Protein AF-A0A921HYJ0-F1 (afdb_monomer_lite)

Radius of gyration: 23.5 Å; chains: 1; bounding box: 92×53×62 Å

Sequence (366 aa):
MEDRTVCEAAKERRCLCASSKDLVRREDLTGQAEQAFPNLMPLMNIAFVPGKCLEYIRGMKKGPKKDIAFAEYHYFSGHPREAAQETEMYLTCGDPELRLSACLIYAYSNLSVGQIQRARYGLEEIKDTLKADTERTPHARSIEGFISAAAAVLLHLPLPEELPDTREFMPLLPAGLRAFALYVQAHYLYLQKKYEHSIGIIEAALTMGGEQYPIPAIYLHLAAVMDHMSLKQPDKAEEHLLAAWELARPDDLIEGFGEHHGLLGGMLEAVVKQRWPEDFKRIIAITYGFSSGWRKIHNPETGHDVADNLTTTEFATAMLAARGWTNPEIGEHMNISVNTVKHHISQAMKKLHIESRKDLKKYMLK

Foldseek 3Di:
DDDDDDDDPDPDDDDDDDDPVVVVPPPPPPDPPPQLLCQAQPQLQDFDDFLCSVVVLVPDDDDLSSLLSVLSLCQLLLNLVSNLVSLVVLCPDPDLRSNLSSLLSNLQSCLLVVVLVSNVSSLVSLVVQLPPDDPDDLSSLLSSLLSQLQSQLLLVHDRDPSRDDCVSRLVSHRLSSNLQSLLSVLSNCVLVVVLVVSLVSLVVSVVVPNVSRLVSLLSSLQSNLLSCVLVVNLVSSLVSNVSSCVSCVSSSSQLSCLSCLLSSLLNCLQPVCVPPVPNSVSSQSSNLSSVNSSCVPNCVRPVAAADNPARSVLSSLLSSLLSVDDLVRSCVRSVHDSVVSVVSPVVSCVSVVHDDSNCSVRRHRD

pLDDT: mean 88.83, std 18.72, range [28.12, 98.94]

Structure (mmCIF, N/CA/C/O backbone):
data_AF-A0A921HYJ0-F1
#
_entry.id   AF-A0A921HYJ0-F1
#
loop_
_atom_site.group_PDB
_atom_site.id
_atom_site.type_symbol
_atom_site.label_atom_id
_atom_site.label_alt_id
_atom_site.label_comp_id
_atom_site.label_asym_id
_atom_site.label_entity_id
_atom_site.label_seq_id
_atom_site.pdbx_PDB_ins_code
_atom_site.Cartn_x
_atom_site.Cartn_y
_atom_site.Cartn_z
_atom_site.occupancy
_atom_site.B_iso_or_equiv
_atom_site.auth_seq_id
_atom_site.auth_comp_id
_atom_site.auth_asym_id
_atom_site.auth_atom_id
_atom_site.pdbx_PDB_model_num
ATOM 1 N N . MET A 1 1 ? -68.683 -25.393 -21.548 1.00 36.59 1 MET A N 1
ATOM 2 C CA . MET A 1 1 ? -68.113 -26.596 -22.182 1.00 36.59 1 MET A CA 1
ATOM 3 C C . MET A 1 1 ? -66.629 -26.326 -22.339 1.00 36.59 1 MET A C 1
ATOM 5 O O . MET A 1 1 ? -66.247 -25.648 -23.278 1.00 36.59 1 MET A O 1
ATOM 9 N N . GLU A 1 2 ? -65.876 -26.438 -21.243 1.00 33.19 2 GLU A N 1
ATOM 10 C CA . GLU A 1 2 ? -65.184 -27.683 -20.825 1.00 33.19 2 GLU A CA 1
ATOM 11 C C . GLU A 1 2 ? -64.101 -28.030 -21.855 1.00 33.19 2 GLU A C 1
ATOM 13 O O . GLU A 1 2 ? -64.415 -28.409 -22.975 1.00 33.19 2 GLU A O 1
ATOM 18 N N . ASP A 1 3 ? -62.857 -27.602 -21.643 1.00 34.59 3 ASP A N 1
ATOM 19 C CA . ASP A 1 3 ? -61.842 -28.179 -20.740 1.00 34.59 3 ASP A CA 1
ATOM 20 C C . ASP A 1 3 ? -61.305 -29.527 -21.247 1.00 34.59 3 ASP A C 1
ATOM 22 O O . ASP A 1 3 ? -62.056 -30.497 -21.349 1.00 34.59 3 ASP A O 1
ATOM 26 N N . ARG A 1 4 ? -59.999 -29.555 -21.564 1.00 34.25 4 ARG A N 1
ATOM 27 C CA . ARG A 1 4 ? -59.074 -30.671 -21.297 1.00 34.25 4 ARG A CA 1
ATOM 28 C C . ARG A 1 4 ? -57.623 -30.335 -21.698 1.00 34.25 4 ARG A C 1
ATOM 30 O O . ARG A 1 4 ? -57.258 -30.403 -22.865 1.00 34.25 4 ARG A O 1
ATOM 37 N N . THR A 1 5 ? -56.834 -30.007 -20.665 1.00 35.78 5 THR A N 1
ATOM 38 C CA . THR A 1 5 ? -55.560 -30.677 -20.285 1.00 35.78 5 THR A CA 1
ATOM 39 C C . THR A 1 5 ? -54.376 -30.524 -21.262 1.00 35.78 5 THR A C 1
ATOM 41 O O . THR A 1 5 ? -54.364 -31.072 -22.353 1.00 35.78 5 THR A O 1
ATOM 44 N N . VAL A 1 6 ? -53.360 -29.707 -20.956 1.00 34.06 6 VAL A N 1
ATOM 45 C CA . VAL A 1 6 ? -52.190 -30.058 -20.114 1.00 34.06 6 VAL A CA 1
ATOM 46 C C . VAL A 1 6 ? -51.545 -31.388 -20.528 1.00 34.06 6 VAL A C 1
ATOM 48 O O . VAL A 1 6 ? -51.914 -32.423 -19.995 1.00 34.06 6 VAL A O 1
ATOM 51 N N . CYS A 1 7 ? -50.553 -31.347 -21.423 1.00 28.12 7 CYS A N 1
ATOM 52 C CA . CYS A 1 7 ? -49.319 -32.144 -21.330 1.00 28.12 7 CYS A CA 1
ATOM 53 C C . CYS A 1 7 ? -48.373 -31.776 -22.484 1.00 28.12 7 CYS A C 1
ATOM 55 O O . CYS A 1 7 ? -48.677 -32.087 -23.625 1.00 28.12 7 CYS A O 1
ATOM 57 N N . GLU A 1 8 ? -47.271 -31.083 -22.186 1.00 28.88 8 GLU A N 1
ATOM 58 C CA . GLU A 1 8 ? -45.906 -31.345 -22.695 1.00 28.88 8 GLU A CA 1
ATOM 59 C C . GLU A 1 8 ? -45.021 -30.115 -22.470 1.00 28.88 8 GLU A C 1
ATOM 61 O O . GLU A 1 8 ? -44.704 -29.310 -23.346 1.00 28.88 8 GLU A O 1
ATOM 66 N N . ALA A 1 9 ? -44.605 -29.988 -21.213 1.00 31.86 9 ALA A N 1
ATOM 67 C CA . ALA A 1 9 ? -43.382 -29.309 -20.850 1.00 31.86 9 ALA A CA 1
ATOM 68 C C . ALA A 1 9 ? -42.191 -30.125 -21.378 1.00 31.86 9 ALA A C 1
ATOM 70 O O . ALA A 1 9 ? -41.826 -31.116 -20.761 1.00 31.86 9 ALA A O 1
ATOM 71 N N . ALA A 1 10 ? -41.606 -29.722 -22.508 1.00 31.58 10 ALA A N 1
ATOM 72 C CA . ALA A 1 10 ? -40.238 -30.070 -22.918 1.00 31.58 10 ALA A CA 1
ATOM 73 C C . ALA A 1 10 ? -39.868 -29.336 -24.221 1.00 31.58 10 ALA A C 1
ATOM 75 O O . ALA A 1 10 ? -39.805 -29.924 -25.296 1.00 31.58 10 ALA A O 1
ATOM 76 N N . LYS A 1 11 ? -39.598 -28.028 -24.147 1.00 33.12 11 LYS A N 1
ATOM 77 C CA . LYS A 1 11 ? -38.747 -27.362 -25.148 1.00 33.12 11 LYS A CA 1
ATOM 78 C C . LYS A 1 11 ? -37.436 -26.970 -24.479 1.00 33.12 11 LYS A C 1
ATOM 80 O O . LYS A 1 11 ? -37.262 -25.868 -23.967 1.00 33.12 11 LYS A O 1
ATOM 85 N N . GLU A 1 12 ? -36.566 -27.976 -24.437 1.00 29.81 12 GLU A N 1
ATOM 86 C CA . GLU A 1 12 ? -35.117 -27.937 -24.224 1.00 29.81 12 GLU A CA 1
ATOM 87 C C . GLU A 1 12 ? -34.518 -26.632 -24.783 1.00 29.81 12 GLU A C 1
ATOM 89 O O . GLU A 1 12 ? -34.625 -26.333 -25.969 1.00 29.81 12 GLU A O 1
ATOM 94 N N . ARG A 1 13 ? -33.981 -25.736 -23.947 1.00 35.03 13 ARG A N 1
ATOM 95 C CA . ARG A 1 13 ? -32.558 -25.703 -23.556 1.00 35.03 13 ARG A CA 1
ATOM 96 C C . ARG A 1 13 ? -31.643 -26.477 -24.515 1.00 35.03 13 ARG A C 1
ATOM 98 O O . ARG A 1 13 ? -31.262 -27.606 -24.239 1.00 35.03 13 ARG A O 1
ATOM 105 N N . ARG A 1 14 ? -31.204 -25.815 -25.587 1.00 28.64 14 ARG A N 1
ATOM 106 C CA . ARG A 1 14 ? -29.937 -26.130 -26.264 1.00 28.64 14 ARG A CA 1
ATOM 107 C C . ARG A 1 14 ? -29.010 -24.920 -26.220 1.00 28.64 14 ARG A C 1
ATOM 109 O O . ARG A 1 14 ? -28.891 -24.153 -27.164 1.00 28.64 14 ARG A O 1
ATOM 116 N N . CYS A 1 15 ? -28.362 -24.777 -25.070 1.00 28.86 15 CYS A N 1
ATOM 117 C CA . CYS A 1 15 ? -26.932 -24.507 -25.055 1.00 28.86 15 CYS A CA 1
ATOM 118 C C . CYS A 1 15 ? -26.251 -25.811 -25.502 1.00 28.86 15 CYS A C 1
ATOM 120 O O . CYS A 1 15 ? -26.742 -26.873 -25.121 1.00 28.86 15 CYS A O 1
ATOM 122 N N . LEU A 1 16 ? -25.197 -25.746 -26.319 1.00 30.58 16 LEU A N 1
ATOM 123 C CA . LEU A 1 16 ? -23.949 -26.496 -26.125 1.00 30.58 16 LEU A CA 1
ATOM 124 C C . LEU A 1 16 ? -23.012 -26.334 -27.334 1.00 30.58 16 LEU A C 1
ATOM 126 O O . LEU A 1 16 ? -23.342 -26.680 -28.466 1.00 30.58 16 LEU A O 1
ATOM 130 N N . CYS A 1 17 ? -21.804 -25.890 -26.986 1.00 29.67 17 CYS A N 1
ATOM 131 C CA . CYS A 1 17 ? -20.519 -26.341 -27.514 1.00 29.67 17 CYS A CA 1
ATOM 132 C C . CYS A 1 17 ? -20.141 -25.956 -28.947 1.00 29.67 17 CYS A C 1
ATOM 134 O O . CYS A 1 17 ? -20.223 -26.755 -29.877 1.00 29.67 17 CYS A O 1
ATOM 136 N N . ALA A 1 18 ? -19.502 -24.787 -29.063 1.00 32.75 18 ALA A N 1
ATOM 137 C CA . ALA A 1 18 ? -18.341 -24.684 -29.939 1.00 32.75 18 ALA A CA 1
ATOM 138 C C . ALA A 1 18 ? -17.296 -25.730 -29.498 1.00 32.75 18 ALA A C 1
ATOM 140 O O . ALA A 1 18 ? -16.961 -25.850 -28.318 1.00 32.75 18 ALA A O 1
ATOM 141 N N . SER A 1 19 ? -16.856 -26.536 -30.458 1.00 32.50 19 SER A N 1
ATOM 142 C CA . SER A 1 19 ? -15.906 -27.634 -30.302 1.00 32.50 19 SER A CA 1
ATOM 143 C C . SER A 1 19 ? -14.584 -27.163 -29.688 1.00 32.50 19 SER A C 1
ATOM 145 O O . SER A 1 19 ? -13.958 -26.215 -30.160 1.00 32.50 19 SER A O 1
ATOM 147 N N . SER A 1 20 ? -14.107 -27.907 -28.688 1.00 38.47 20 SER A N 1
ATOM 148 C CA . SER A 1 20 ? -12.847 -27.698 -27.956 1.00 38.47 20 SER A CA 1
ATOM 149 C C . SER A 1 20 ? -11.569 -27.806 -28.815 1.00 38.47 20 SER A C 1
ATOM 151 O O . SER A 1 20 ? -10.467 -27.765 -28.277 1.00 38.47 20 SER A O 1
ATOM 153 N N . LYS A 1 21 ? -11.696 -27.962 -30.140 1.00 33.34 21 LYS A N 1
ATOM 154 C CA . LYS A 1 21 ? -10.580 -27.982 -31.101 1.00 33.34 21 LYS A CA 1
ATOM 155 C C . LYS A 1 21 ? -10.358 -26.644 -31.818 1.00 33.34 21 LYS A C 1
ATOM 157 O O . LYS A 1 21 ? -9.263 -26.432 -32.327 1.00 33.34 21 LYS A O 1
ATOM 162 N N . ASP A 1 22 ? -11.329 -25.729 -31.785 1.00 29.97 22 ASP A N 1
ATOM 163 C CA . ASP A 1 22 ? -11.224 -24.407 -32.429 1.00 29.97 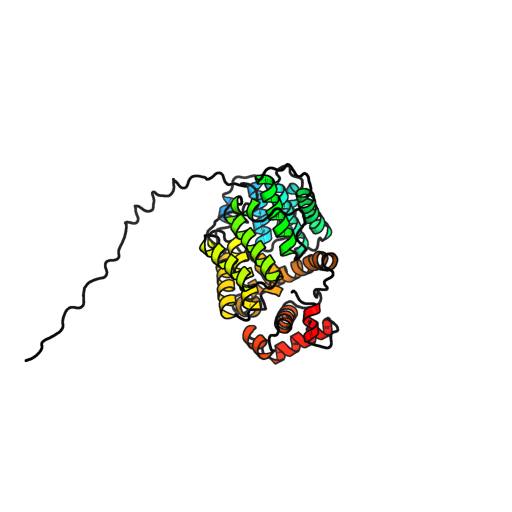22 ASP A CA 1
ATOM 164 C C . ASP A 1 22 ? -10.733 -23.298 -31.477 1.00 29.97 22 ASP A C 1
ATOM 166 O O . ASP A 1 22 ? -10.466 -22.176 -31.904 1.00 29.97 22 ASP A O 1
ATOM 170 N N . LEU A 1 23 ? -10.541 -23.617 -30.190 1.00 33.97 23 LEU A N 1
ATOM 171 C CA . LEU A 1 23 ? -9.934 -22.726 -29.191 1.00 33.97 23 LEU A CA 1
ATOM 172 C C . LEU A 1 23 ? -8.395 -22.785 -29.151 1.00 33.97 23 LEU A C 1
ATOM 174 O O . LEU A 1 23 ? -7.781 -21.925 -28.536 1.00 33.97 23 LEU A O 1
ATOM 178 N N . VAL A 1 24 ? -7.762 -23.739 -29.845 1.00 34.28 24 VAL A N 1
ATOM 179 C CA . VAL A 1 24 ? -6.293 -23.950 -29.826 1.00 34.28 24 VAL A CA 1
ATOM 180 C C . VAL A 1 24 ? -5.585 -23.261 -31.015 1.00 34.28 24 VAL A C 1
ATOM 182 O O . VAL A 1 24 ? -4.398 -23.441 -31.251 1.00 34.28 24 VAL A O 1
ATOM 185 N N . ARG A 1 25 ? -6.294 -22.439 -31.803 1.00 29.53 25 ARG A N 1
ATOM 186 C CA . ARG A 1 25 ? -5.727 -21.702 -32.958 1.00 29.53 25 ARG A CA 1
ATOM 187 C C . ARG A 1 25 ? -6.026 -20.201 -32.933 1.00 29.53 25 ARG A C 1
ATOM 189 O O . ARG A 1 25 ? -6.266 -19.585 -33.968 1.00 29.53 25 ARG A O 1
ATOM 196 N N . ARG A 1 26 ? -6.008 -19.605 -31.741 1.00 31.20 26 ARG A N 1
ATOM 197 C CA . ARG A 1 26 ? -6.062 -18.144 -31.543 1.00 31.20 26 ARG A CA 1
ATOM 198 C C . ARG A 1 26 ? -4.946 -17.616 -30.636 1.00 31.20 26 ARG A C 1
ATOM 200 O O . ARG A 1 26 ? -5.075 -16.529 -30.094 1.00 31.20 26 ARG A O 1
ATOM 207 N N . GLU A 1 27 ? -3.846 -18.352 -30.507 1.00 36.81 27 GLU A N 1
ATOM 208 C CA . GLU A 1 27 ? -2.699 -17.945 -29.679 1.00 36.81 27 GLU A CA 1
ATOM 209 C C . GLU A 1 27 ? -1.599 -17.180 -30.434 1.00 36.81 27 GLU A C 1
ATOM 211 O O . GLU A 1 27 ? -0.562 -16.913 -29.848 1.00 36.81 27 GLU A O 1
ATOM 216 N N . ASP A 1 28 ? -1.804 -16.763 -31.691 1.00 36.56 28 ASP A N 1
ATOM 217 C CA . ASP A 1 28 ? -0.685 -16.229 -32.496 1.00 36.56 28 ASP A CA 1
ATOM 218 C C . ASP A 1 28 ? -0.910 -14.862 -33.168 1.00 36.56 28 ASP A C 1
ATOM 220 O O . ASP A 1 28 ? -0.174 -14.492 -34.076 1.00 36.56 28 ASP A O 1
ATOM 224 N N . LEU A 1 29 ? -1.911 -14.072 -32.751 1.00 35.72 29 LEU A N 1
ATOM 225 C CA . LEU A 1 29 ? -2.179 -12.751 -33.358 1.00 35.72 29 LEU A CA 1
ATOM 226 C C . LEU A 1 29 ? -2.677 -11.673 -32.375 1.00 35.72 29 LEU A C 1
ATOM 228 O O . LEU A 1 29 ? -3.437 -10.785 -32.757 1.00 35.72 29 LEU A O 1
ATOM 232 N N . THR A 1 30 ? -2.226 -11.679 -31.120 1.00 35.62 30 THR A N 1
ATOM 233 C CA . THR A 1 30 ? -2.140 -10.420 -30.360 1.00 35.62 30 THR A CA 1
ATOM 234 C C . THR A 1 30 ? -0.753 -9.864 -30.598 1.00 35.62 30 THR A C 1
ATOM 236 O O . THR A 1 30 ? 0.210 -10.261 -29.943 1.00 35.62 30 THR A O 1
ATOM 239 N N . GLY A 1 31 ? -0.652 -9.005 -31.613 1.00 32.53 31 GLY A N 1
ATOM 240 C CA . GLY A 1 31 ? 0.566 -8.281 -31.922 1.00 32.53 31 GLY A CA 1
ATOM 241 C C . GLY A 1 31 ? 1.188 -7.731 -30.646 1.00 32.53 31 GLY A C 1
ATOM 242 O O . GLY A 1 31 ? 0.502 -7.145 -29.808 1.00 32.53 31 GLY A O 1
ATOM 243 N N . GLN A 1 32 ? 2.492 -7.952 -30.517 1.00 35.75 32 GLN A N 1
ATOM 244 C CA . GLN A 1 32 ? 3.361 -7.156 -29.673 1.00 35.75 32 GLN A CA 1
ATOM 245 C C . GLN A 1 32 ? 3.148 -5.693 -30.078 1.00 35.75 32 GLN A C 1
ATOM 247 O O . GLN A 1 32 ? 3.809 -5.186 -30.979 1.00 35.75 32 GLN A O 1
ATOM 252 N N . ALA A 1 33 ? 2.184 -5.017 -29.453 1.00 36.62 33 ALA A N 1
ATOM 253 C CA . ALA A 1 33 ? 2.318 -3.592 -29.252 1.00 36.62 33 ALA A CA 1
ATOM 254 C C . ALA A 1 33 ? 3.669 -3.458 -28.553 1.00 36.62 33 ALA A C 1
ATOM 256 O O . ALA A 1 33 ? 3.850 -4.066 -27.493 1.00 36.62 33 ALA A O 1
ATOM 257 N N . GLU A 1 34 ? 4.639 -2.805 -29.200 1.00 44.03 34 GLU A N 1
ATOM 258 C CA . GLU A 1 34 ? 5.899 -2.429 -28.562 1.00 44.03 34 GLU A CA 1
ATOM 259 C C . GLU A 1 34 ? 5.559 -1.979 -27.147 1.00 44.03 34 GLU A C 1
ATOM 261 O O . GLU A 1 34 ? 4.762 -1.057 -26.963 1.00 44.03 34 GLU A O 1
ATOM 266 N N . GLN A 1 35 ? 6.032 -2.738 -26.157 1.00 56.88 35 GLN A N 1
ATOM 267 C CA . GLN A 1 35 ? 5.685 -2.506 -24.767 1.00 56.88 35 GLN A CA 1
ATOM 268 C C . GLN A 1 35 ? 6.279 -1.143 -24.432 1.00 56.88 35 GLN A C 1
ATOM 270 O O . GLN A 1 35 ? 7.481 -1.047 -24.202 1.00 56.88 35 GLN A O 1
ATOM 275 N N . ALA A 1 36 ? 5.461 -0.089 -24.502 1.00 69.25 36 ALA A N 1
ATOM 276 C CA . ALA A 1 36 ? 5.851 1.226 -24.035 1.00 69.25 36 ALA A CA 1
ATOM 277 C C . ALA A 1 36 ? 6.366 1.008 -22.610 1.00 69.25 36 ALA A C 1
ATOM 279 O O . ALA A 1 36 ? 5.658 0.404 -21.797 1.00 69.25 36 ALA A O 1
ATOM 280 N N . PHE A 1 37 ? 7.596 1.441 -22.340 1.00 81.81 37 PHE A N 1
ATOM 281 C CA . PHE A 1 37 ? 8.287 1.226 -21.070 1.00 81.81 37 PHE A CA 1
ATOM 282 C C . PHE A 1 37 ? 8.603 -0.261 -20.773 1.00 81.81 37 PHE A C 1
ATOM 284 O O . PHE A 1 37 ? 8.036 -0.857 -19.849 1.00 81.81 37 PHE A O 1
ATOM 291 N N . PRO A 1 38 ? 9.471 -0.921 -21.568 1.00 85.19 38 PRO A N 1
ATOM 292 C CA . PRO A 1 38 ? 9.737 -2.351 -21.431 1.00 85.19 38 PRO A CA 1
ATOM 293 C C . PRO A 1 38 ? 10.494 -2.715 -20.147 1.00 85.19 38 PRO A C 1
ATOM 295 O O . PRO A 1 38 ? 10.491 -3.891 -19.784 1.00 85.19 38 PRO A O 1
ATOM 298 N N . ASN A 1 39 ? 11.145 -1.765 -19.482 1.00 93.69 39 ASN A N 1
ATOM 299 C CA . ASN A 1 39 ? 12.003 -1.969 -18.318 1.00 93.69 39 ASN A CA 1
ATOM 300 C C . ASN A 1 39 ? 11.437 -1.346 -17.030 1.00 93.69 39 ASN A C 1
ATOM 302 O O . ASN A 1 39 ? 11.962 -1.632 -15.956 1.00 93.69 39 ASN A O 1
ATOM 306 N N . LEU A 1 40 ? 10.396 -0.514 -17.122 1.00 95.94 40 LEU A N 1
ATOM 307 C CA . LEU A 1 40 ? 9.793 0.171 -15.980 1.00 95.94 40 LEU A CA 1
ATOM 308 C C . LEU A 1 40 ? 8.860 -0.763 -15.212 1.00 95.94 40 LEU A C 1
ATOM 310 O O . LEU A 1 40 ? 7.868 -1.228 -15.775 1.00 95.94 40 LEU A O 1
ATOM 314 N N . MET A 1 41 ? 9.162 -0.989 -13.930 1.00 97.56 41 MET A N 1
ATOM 315 C CA . MET A 1 41 ? 8.366 -1.800 -12.997 1.00 97.56 41 MET A CA 1
ATOM 316 C C . MET A 1 41 ? 7.813 -3.079 -13.673 1.00 97.56 41 MET A C 1
ATOM 318 O O . MET A 1 41 ? 6.595 -3.260 -13.806 1.00 97.56 41 MET A O 1
ATOM 322 N N . PRO A 1 42 ? 8.704 -3.916 -14.244 1.00 97.19 42 PRO A N 1
ATOM 323 C CA . PRO A 1 42 ? 8.350 -5.003 -15.144 1.00 97.19 42 PRO A CA 1
ATOM 324 C C . PRO A 1 42 ? 7.401 -6.042 -14.546 1.00 97.19 42 PRO A C 1
ATOM 326 O O . PRO A 1 42 ? 6.632 -6.631 -15.309 1.00 97.19 42 PRO A O 1
ATOM 329 N N . LEU A 1 43 ? 7.441 -6.284 -13.234 1.00 98.00 43 LEU A N 1
ATOM 330 C CA . LEU A 1 43 ? 6.504 -7.189 -12.575 1.00 98.00 43 LEU A CA 1
ATOM 331 C C . LEU A 1 43 ? 5.151 -6.516 -12.324 1.00 98.00 43 LEU A C 1
ATOM 333 O O . LEU A 1 43 ? 4.115 -7.104 -12.618 1.00 98.00 43 LEU A O 1
ATOM 337 N N . MET A 1 44 ? 5.130 -5.272 -11.844 1.00 97.56 44 MET A N 1
ATOM 338 C CA . MET A 1 44 ? 3.887 -4.504 -11.698 1.00 97.56 44 MET A CA 1
ATOM 339 C C . MET A 1 44 ? 3.140 -4.352 -13.034 1.00 97.56 44 MET A C 1
ATOM 341 O O . MET A 1 44 ? 1.910 -4.295 -13.065 1.00 97.56 44 MET A O 1
ATOM 345 N N . ASN A 1 45 ? 3.878 -4.301 -14.145 1.00 96.25 45 ASN A N 1
ATOM 346 C CA . ASN A 1 45 ? 3.333 -4.128 -15.488 1.00 96.25 45 ASN A CA 1
ATOM 347 C C . ASN A 1 45 ? 2.988 -5.437 -16.222 1.00 96.25 45 ASN A C 1
ATOM 349 O O . ASN A 1 45 ? 2.656 -5.395 -17.411 1.00 96.25 45 ASN A O 1
ATOM 353 N N . ILE A 1 46 ? 3.091 -6.604 -15.578 1.00 94.75 46 ILE A N 1
ATOM 354 C CA . ILE A 1 46 ? 2.776 -7.882 -16.225 1.00 94.75 46 ILE A CA 1
ATOM 355 C C . ILE A 1 46 ? 1.440 -8.437 -15.740 1.00 94.75 46 ILE A C 1
ATOM 357 O O . ILE A 1 46 ? 1.134 -8.449 -14.550 1.00 94.75 46 ILE A O 1
ATOM 361 N N . ALA A 1 47 ? 0.635 -8.899 -16.693 1.00 96.12 47 ALA A N 1
ATOM 362 C CA . ALA A 1 47 ? -0.539 -9.698 -16.398 1.00 96.12 47 ALA A CA 1
ATOM 363 C C . ALA A 1 47 ? -0.097 -11.141 -16.142 1.00 96.12 47 ALA A C 1
ATOM 365 O O . ALA A 1 47 ? 0.662 -11.710 -16.930 1.00 96.12 47 ALA A O 1
ATOM 366 N N . PHE A 1 48 ? -0.563 -11.736 -15.049 1.00 95.88 48 PHE A N 1
ATOM 367 C CA . PHE A 1 48 ? -0.281 -13.128 -14.724 1.00 95.88 48 PHE A CA 1
ATOM 368 C C . PHE A 1 48 ? -1.443 -13.768 -13.975 1.00 95.88 48 PHE A C 1
ATOM 370 O O . PHE A 1 48 ? -2.252 -13.100 -13.338 1.00 95.88 48 PHE A O 1
ATOM 377 N N . VAL A 1 49 ? -1.519 -15.093 -14.063 1.00 97.38 49 VAL A N 1
ATOM 378 C CA . VAL A 1 49 ? -2.482 -15.885 -13.296 1.00 97.38 49 VAL A CA 1
ATOM 379 C C . VAL A 1 49 ? -1.991 -15.971 -11.845 1.00 97.38 49 VAL A C 1
ATOM 381 O O . VAL A 1 49 ? -0.831 -16.344 -11.654 1.00 97.38 49 VAL A O 1
ATOM 384 N N . PRO A 1 50 ? -2.825 -15.680 -10.829 1.00 97.88 50 PRO A N 1
ATOM 385 C CA . PRO A 1 50 ? -2.446 -15.873 -9.431 1.00 97.88 50 PRO A CA 1
ATOM 386 C C . PRO A 1 50 ? -1.913 -17.290 -9.158 1.00 97.88 50 PRO A C 1
ATOM 388 O O . PRO A 1 50 ? -2.465 -18.289 -9.624 1.00 97.88 50 PRO A O 1
ATOM 391 N N . GLY A 1 51 ? -0.814 -17.372 -8.415 1.00 98.06 51 GLY A N 1
ATOM 392 C CA . GLY A 1 51 ? -0.051 -18.587 -8.114 1.00 98.06 51 GLY A CA 1
ATOM 393 C C . GLY A 1 51 ? 1.041 -18.906 -9.141 1.00 98.06 51 GLY A C 1
ATOM 394 O O . GLY A 1 51 ? 1.661 -19.972 -9.070 1.00 98.06 51 GLY A O 1
ATOM 395 N N . LYS A 1 52 ? 1.253 -18.031 -10.133 1.00 98.06 52 LYS A N 1
ATOM 396 C CA . LYS A 1 52 ? 2.237 -18.203 -11.216 1.00 98.06 52 LYS A CA 1
ATOM 397 C C . LYS A 1 52 ? 3.291 -17.102 -11.274 1.00 98.06 52 LYS A C 1
ATOM 399 O O . LYS A 1 52 ? 4.138 -17.154 -12.164 1.00 98.06 52 LYS A O 1
ATOM 404 N N . CYS A 1 53 ? 3.305 -16.147 -10.347 1.00 98.12 53 CYS A N 1
ATOM 405 C CA . CYS A 1 53 ? 4.189 -14.978 -10.389 1.00 98.12 53 CYS A CA 1
ATOM 406 C C . CYS A 1 53 ? 5.670 -15.361 -10.583 1.00 98.12 53 CYS A C 1
ATOM 408 O O . CYS A 1 53 ? 6.311 -14.965 -11.560 1.00 98.12 53 CYS A O 1
ATOM 410 N N . LEU A 1 54 ? 6.201 -16.243 -9.729 1.00 97.81 54 LEU A N 1
ATOM 411 C CA . LEU A 1 54 ? 7.588 -16.711 -9.843 1.00 97.81 54 LEU A CA 1
ATOM 412 C C . LEU A 1 54 ? 7.862 -17.511 -11.123 1.00 97.81 54 LEU A C 1
ATOM 414 O O . LEU A 1 54 ? 8.988 -17.493 -11.620 1.00 97.81 54 LEU A O 1
ATOM 418 N N . GLU A 1 55 ? 6.872 -18.232 -11.656 1.00 97.38 55 GLU A N 1
ATOM 419 C CA . GLU A 1 55 ? 7.002 -18.940 -12.936 1.00 97.38 55 GLU A CA 1
ATOM 420 C C . GLU A 1 55 ? 7.223 -17.935 -14.075 1.00 97.38 55 GLU A C 1
ATOM 422 O O . GLU A 1 55 ? 8.175 -18.087 -14.845 1.00 97.38 55 GLU A O 1
ATOM 427 N N . TYR A 1 56 ? 6.431 -16.857 -14.108 1.00 95.69 56 TYR A N 1
ATOM 428 C CA . TYR A 1 56 ? 6.588 -15.767 -15.072 1.00 95.69 56 TYR A CA 1
ATOM 429 C C . TYR A 1 56 ? 7.961 -15.099 -14.970 1.00 95.69 56 TYR A C 1
ATOM 431 O O . TYR A 1 56 ? 8.663 -15.003 -15.980 1.00 95.69 56 TYR A O 1
ATOM 439 N N . ILE A 1 57 ? 8.395 -14.711 -13.764 1.00 97.75 57 ILE A N 1
ATOM 440 C CA . ILE A 1 57 ? 9.708 -14.072 -13.565 1.00 97.75 57 ILE A CA 1
ATOM 441 C C . ILE A 1 57 ? 10.832 -15.016 -14.013 1.00 97.75 57 ILE A C 1
ATOM 443 O O . ILE A 1 57 ? 11.748 -14.626 -14.744 1.00 97.75 57 ILE A O 1
ATOM 447 N N . ARG A 1 58 ? 10.760 -16.302 -13.645 1.00 97.50 58 ARG A N 1
ATOM 448 C CA . ARG A 1 58 ? 11.754 -17.309 -14.053 1.00 97.50 58 ARG A CA 1
ATOM 449 C C . ARG A 1 58 ? 11.791 -17.511 -15.568 1.00 97.50 58 ARG A C 1
ATOM 451 O O . ARG A 1 58 ? 12.888 -17.738 -16.082 1.00 97.50 58 ARG A O 1
ATOM 458 N N . GLY A 1 59 ? 10.664 -17.363 -16.262 1.00 96.94 59 GLY A N 1
ATOM 459 C CA . GLY A 1 59 ? 10.566 -17.411 -17.723 1.00 96.94 59 GLY A CA 1
ATOM 460 C C . GLY A 1 59 ? 11.182 -16.210 -18.454 1.00 96.94 59 GLY A C 1
ATOM 461 O O . GLY A 1 59 ? 11.498 -16.317 -19.639 1.00 96.94 59 GLY A O 1
ATOM 462 N N . MET A 1 60 ? 11.420 -15.081 -17.776 1.00 96.62 60 MET A N 1
ATOM 463 C CA . MET A 1 60 ? 12.035 -13.901 -18.396 1.00 96.62 60 MET A CA 1
ATOM 464 C C . MET A 1 60 ? 13.477 -14.176 -18.848 1.00 96.62 60 MET A C 1
ATOM 466 O O . MET A 1 60 ? 14.231 -14.917 -18.197 1.00 96.62 60 MET A O 1
ATOM 470 N N . LYS A 1 61 ? 13.893 -13.518 -19.940 1.00 96.94 61 LYS A N 1
ATOM 471 C CA . LYS A 1 61 ? 15.294 -13.509 -20.393 1.00 96.94 61 LYS A CA 1
ATOM 472 C C . LYS A 1 61 ? 16.195 -12.977 -19.275 1.00 96.94 61 LYS A C 1
ATOM 474 O O . LYS A 1 61 ? 15.830 -12.030 -18.587 1.00 96.94 61 LYS A O 1
ATOM 479 N N . LYS A 1 62 ? 17.372 -13.586 -19.096 1.00 96.94 62 LYS A N 1
ATOM 480 C CA . LYS A 1 62 ? 18.369 -13.105 -18.126 1.00 96.94 62 LYS A CA 1
ATOM 481 C C . LYS A 1 62 ? 18.803 -11.681 -18.483 1.00 96.94 62 LYS A C 1
ATOM 483 O O . LYS A 1 62 ? 19.077 -11.415 -19.652 1.00 96.94 62 LYS A O 1
ATOM 488 N N . GLY A 1 63 ? 18.894 -10.815 -17.480 1.00 96.12 63 GLY A N 1
ATOM 489 C CA . GLY A 1 63 ? 19.327 -9.429 -17.626 1.00 96.12 63 GLY A CA 1
ATOM 490 C C . GLY A 1 63 ? 18.571 -8.484 -16.687 1.00 96.12 63 GLY A C 1
ATOM 491 O O . GLY A 1 63 ? 17.687 -8.935 -15.958 1.00 96.12 63 GLY A O 1
ATOM 492 N N . PRO A 1 64 ? 18.854 -7.173 -16.763 1.00 97.31 64 PRO A N 1
ATOM 493 C CA . PRO A 1 64 ? 18.383 -6.190 -15.787 1.00 97.31 64 PRO A CA 1
ATOM 494 C C . PRO A 1 64 ? 16.873 -6.166 -15.543 1.00 97.31 64 PRO A C 1
ATOM 496 O O . PRO A 1 64 ? 16.432 -6.094 -14.403 1.00 97.31 64 PRO A O 1
ATOM 499 N N . LYS A 1 65 ? 16.062 -6.316 -16.599 1.00 97.19 65 LYS A N 1
ATOM 500 C CA . LYS A 1 65 ? 14.596 -6.393 -16.480 1.00 97.19 65 LYS A CA 1
ATOM 501 C C . LYS A 1 65 ? 14.144 -7.524 -15.545 1.00 97.19 65 LYS A C 1
ATOM 503 O O . LYS A 1 65 ? 13.196 -7.355 -14.788 1.00 97.19 65 LYS A O 1
ATOM 508 N N . LYS A 1 66 ? 14.803 -8.685 -15.608 1.00 97.88 66 LYS A N 1
ATOM 509 C CA . LYS A 1 66 ? 14.490 -9.834 -14.748 1.00 97.88 66 LYS A CA 1
ATOM 510 C C . LYS A 1 66 ? 14.928 -9.590 -13.307 1.00 97.88 66 LYS A C 1
ATOM 512 O O . LYS A 1 66 ? 14.225 -10.007 -12.396 1.00 97.88 66 LYS A O 1
ATOM 517 N N . ASP A 1 67 ? 16.058 -8.919 -13.120 1.00 98.31 67 ASP A N 1
ATOM 518 C CA . ASP A 1 67 ? 16.586 -8.614 -11.791 1.00 98.31 67 ASP A CA 1
ATOM 519 C C . ASP A 1 67 ? 15.670 -7.619 -11.062 1.00 98.31 67 ASP A C 1
ATOM 521 O O . ASP A 1 67 ? 15.295 -7.862 -9.919 1.00 98.31 67 ASP A O 1
ATOM 525 N N . ILE A 1 68 ? 15.199 -6.572 -11.753 1.00 98.50 68 ILE A N 1
ATOM 526 C CA . ILE A 1 68 ? 14.187 -5.654 -11.206 1.00 98.50 68 ILE A CA 1
ATOM 527 C C . ILE A 1 68 ? 12.867 -6.383 -10.919 1.00 98.50 68 ILE A C 1
ATOM 529 O O . ILE A 1 68 ? 12.281 -6.162 -9.865 1.00 98.50 68 ILE A O 1
ATOM 533 N N . ALA A 1 69 ? 12.421 -7.297 -11.789 1.00 98.56 69 ALA A N 1
ATOM 534 C CA . ALA A 1 69 ? 11.205 -8.073 -11.533 1.00 98.56 69 ALA A CA 1
ATOM 535 C C . ALA A 1 69 ? 11.319 -8.965 -10.277 1.00 98.56 69 ALA A C 1
ATOM 537 O O . ALA A 1 69 ? 10.342 -9.114 -9.545 1.00 98.56 69 ALA A O 1
ATOM 538 N N . PHE A 1 70 ? 12.495 -9.544 -9.997 1.00 98.69 70 PHE A N 1
ATOM 539 C CA . PHE A 1 70 ? 12.735 -10.246 -8.730 1.00 98.69 70 PHE A CA 1
ATOM 540 C C . PHE A 1 70 ? 12.715 -9.294 -7.534 1.00 98.69 70 PHE A C 1
ATOM 542 O O . PHE A 1 70 ? 12.078 -9.620 -6.534 1.00 98.69 70 PHE A O 1
ATOM 549 N N . ALA A 1 71 ? 13.312 -8.108 -7.657 1.00 98.75 71 ALA A N 1
ATOM 550 C CA . ALA A 1 71 ? 13.283 -7.119 -6.585 1.00 98.75 71 ALA A CA 1
ATOM 551 C C . ALA A 1 71 ? 11.862 -6.628 -6.277 1.00 98.75 71 ALA A C 1
ATOM 553 O O . ALA A 1 71 ? 11.493 -6.509 -5.110 1.00 98.75 71 ALA A O 1
ATOM 554 N N . GLU A 1 72 ? 11.042 -6.395 -7.305 1.00 98.81 72 GLU A N 1
ATOM 555 C CA . GLU A 1 72 ? 9.616 -6.108 -7.139 1.00 98.81 72 GLU A CA 1
ATOM 556 C C . GLU A 1 72 ? 8.903 -7.257 -6.422 1.00 98.81 72 GLU A C 1
ATOM 558 O O . GLU A 1 72 ? 8.175 -7.012 -5.466 1.00 98.81 72 GLU A O 1
ATOM 563 N N . TYR A 1 73 ? 9.131 -8.510 -6.832 1.00 98.81 73 TYR A N 1
ATOM 564 C CA . TYR A 1 73 ? 8.528 -9.665 -6.165 1.00 98.81 73 TYR A CA 1
ATOM 565 C C . TYR A 1 73 ? 8.916 -9.733 -4.690 1.00 98.81 73 TYR A C 1
ATOM 567 O O . TYR A 1 73 ? 8.044 -9.886 -3.835 1.00 98.81 73 TYR A O 1
ATOM 575 N N . HIS A 1 74 ? 10.205 -9.604 -4.374 1.00 98.81 74 HIS A N 1
ATOM 576 C CA . HIS A 1 74 ? 10.679 -9.626 -2.996 1.00 98.81 74 HIS A CA 1
ATOM 577 C C . HIS A 1 74 ? 10.081 -8.480 -2.183 1.00 98.81 74 HIS A C 1
ATOM 579 O O . HIS A 1 74 ? 9.634 -8.708 -1.064 1.00 98.81 74 HIS A O 1
ATOM 585 N N . TYR A 1 75 ? 9.968 -7.283 -2.753 1.00 98.75 75 TYR A N 1
ATOM 586 C CA . TYR A 1 75 ? 9.306 -6.172 -2.082 1.00 98.75 75 TYR A CA 1
ATOM 587 C C . TYR A 1 75 ? 7.827 -6.472 -1.821 1.00 98.75 75 TYR A C 1
ATOM 589 O O . TYR A 1 75 ? 7.413 -6.500 -0.667 1.00 98.75 75 TYR A O 1
ATOM 597 N N . PHE A 1 76 ? 7.048 -6.795 -2.860 1.00 98.69 76 PHE A N 1
ATOM 598 C CA . PHE A 1 76 ? 5.607 -7.036 -2.730 1.00 98.69 76 PHE A CA 1
ATOM 599 C C . PHE A 1 76 ? 5.262 -8.270 -1.886 1.00 98.69 76 PHE A C 1
ATOM 601 O O . PHE A 1 76 ? 4.143 -8.358 -1.381 1.00 98.69 76 PHE A O 1
ATOM 608 N N . SER A 1 77 ? 6.203 -9.200 -1.699 1.00 98.44 77 SER A N 1
ATOM 609 C CA . SER A 1 77 ? 6.039 -10.382 -0.843 1.00 98.44 77 SER A CA 1
ATOM 610 C C . SER A 1 77 ? 6.555 -10.221 0.592 1.00 98.44 77 SER A C 1
ATOM 612 O O . SER A 1 77 ? 6.563 -11.188 1.354 1.00 98.44 77 SER A O 1
ATOM 614 N N . GLY A 1 78 ? 6.978 -9.020 0.999 1.00 97.81 78 GLY A N 1
ATOM 615 C CA . GLY A 1 78 ? 7.427 -8.768 2.372 1.00 97.81 78 GLY A CA 1
ATOM 616 C C . GLY A 1 78 ? 8.869 -9.182 2.669 1.00 97.81 78 GLY A C 1
ATOM 617 O O . GLY A 1 78 ? 9.210 -9.447 3.824 1.00 97.81 78 GLY A O 1
ATOM 618 N N . HIS A 1 79 ? 9.731 -9.200 1.651 1.00 98.38 79 HIS A N 1
ATOM 619 C CA . HIS A 1 79 ? 11.173 -9.472 1.725 1.00 98.38 79 HIS A CA 1
ATOM 620 C C . HIS A 1 79 ? 11.991 -8.204 1.387 1.00 98.38 79 HIS A C 1
ATOM 622 O O . HIS A 1 79 ? 12.706 -8.143 0.381 1.00 98.38 79 HIS A O 1
ATOM 628 N N . PRO A 1 80 ? 11.901 -7.136 2.208 1.00 98.00 80 PRO A N 1
ATOM 629 C CA . PRO A 1 80 ? 12.474 -5.837 1.863 1.00 98.00 80 PRO A CA 1
ATOM 630 C C . PRO A 1 80 ? 14.010 -5.820 1.897 1.00 98.00 80 PRO A C 1
ATOM 632 O O . PRO A 1 80 ? 14.634 -4.959 1.282 1.00 98.00 80 PRO A O 1
ATOM 635 N N . ARG A 1 81 ? 14.670 -6.745 2.610 1.00 98.25 81 ARG A N 1
ATOM 636 C CA . ARG A 1 81 ? 16.144 -6.792 2.627 1.00 98.25 81 ARG A CA 1
ATOM 637 C C . ARG A 1 81 ? 16.681 -7.262 1.280 1.00 98.25 81 ARG A C 1
ATOM 639 O O . ARG A 1 81 ? 17.596 -6.641 0.748 1.00 98.25 81 ARG A O 1
ATOM 646 N N . GLU A 1 82 ? 16.087 -8.320 0.749 1.00 98.50 82 GLU A N 1
ATOM 647 C CA . GLU A 1 82 ? 16.376 -8.900 -0.553 1.00 98.50 82 GLU A CA 1
ATOM 648 C C . GLU A 1 82 ? 16.105 -7.873 -1.657 1.00 98.50 82 GLU A C 1
ATOM 650 O O . GLU A 1 82 ? 17.008 -7.552 -2.426 1.00 98.50 82 GLU A O 1
ATOM 655 N N . ALA A 1 83 ? 14.923 -7.248 -1.646 1.00 98.62 83 ALA A N 1
ATOM 656 C CA . ALA A 1 83 ? 14.557 -6.218 -2.618 1.00 98.62 83 ALA A CA 1
ATOM 657 C C . ALA A 1 83 ? 15.514 -5.010 -2.618 1.00 98.62 83 ALA A C 1
ATOM 659 O O . ALA A 1 83 ? 15.937 -4.537 -3.677 1.00 98.62 83 ALA A O 1
ATOM 660 N N . ALA A 1 84 ? 15.905 -4.516 -1.435 1.00 98.31 84 ALA A N 1
ATOM 661 C CA . ALA A 1 84 ? 16.877 -3.428 -1.317 1.00 98.31 84 ALA A CA 1
ATOM 662 C C . ALA A 1 84 ? 18.273 -3.829 -1.822 1.00 98.31 84 ALA A C 1
ATOM 664 O O . ALA A 1 84 ? 18.964 -3.015 -2.430 1.00 98.31 84 ALA A O 1
ATOM 665 N N . GLN A 1 85 ? 18.703 -5.067 -1.575 1.00 98.19 85 GLN A N 1
ATOM 666 C CA . GLN A 1 85 ? 20.001 -5.557 -2.037 1.00 98.19 85 GLN A CA 1
ATOM 667 C C . GLN A 1 85 ? 20.040 -5.718 -3.564 1.00 98.19 85 GLN A C 1
ATOM 669 O O . GLN A 1 85 ? 21.015 -5.326 -4.202 1.00 98.19 85 GLN A O 1
ATOM 674 N N . GLU A 1 86 ? 18.985 -6.273 -4.157 1.00 98.00 86 GLU A N 1
ATOM 675 C CA . GLU A 1 86 ? 18.899 -6.529 -5.601 1.00 98.00 86 GLU A CA 1
ATOM 676 C C . GLU A 1 86 ? 18.839 -5.236 -6.428 1.00 98.00 86 GLU A C 1
ATOM 678 O O . GLU A 1 86 ? 19.316 -5.195 -7.562 1.00 98.00 86 GLU A O 1
ATOM 683 N N . THR A 1 87 ? 18.308 -4.155 -5.851 1.00 98.00 87 THR A N 1
ATOM 684 C CA . THR A 1 87 ? 18.185 -2.847 -6.516 1.00 98.00 87 THR A CA 1
ATOM 685 C C . THR A 1 87 ? 19.419 -1.958 -6.396 1.00 98.00 87 THR A C 1
ATOM 687 O O . THR A 1 87 ? 19.575 -1.047 -7.208 1.00 98.00 87 THR A O 1
ATOM 690 N N . GLU A 1 88 ? 20.326 -2.216 -5.447 1.00 95.94 88 GLU A N 1
ATOM 691 C CA . GLU A 1 88 ? 21.448 -1.318 -5.115 1.00 95.94 88 GLU A CA 1
ATOM 692 C C . GLU A 1 88 ? 22.352 -1.026 -6.328 1.00 95.94 88 GLU A C 1
ATOM 694 O O . GLU A 1 88 ? 22.752 0.116 -6.551 1.00 95.94 88 GLU A O 1
ATOM 699 N N . MET A 1 89 ? 22.606 -2.027 -7.179 1.00 95.62 89 MET A N 1
ATOM 700 C CA . MET A 1 89 ? 23.436 -1.863 -8.381 1.00 95.62 89 MET A CA 1
ATOM 701 C C . MET A 1 89 ? 22.763 -1.076 -9.519 1.00 95.62 89 MET A C 1
ATOM 703 O O . MET A 1 89 ? 23.437 -0.674 -10.468 1.00 95.62 89 MET A O 1
ATOM 707 N N . TYR A 1 90 ? 21.448 -0.862 -9.441 1.00 97.69 90 TYR A N 1
ATOM 708 C CA . TYR A 1 90 ? 20.659 -0.187 -10.472 1.00 97.69 90 TYR A CA 1
ATOM 709 C C . TYR A 1 90 ? 20.384 1.289 -10.156 1.00 97.69 90 TYR A C 1
ATOM 711 O O . TYR A 1 90 ? 19.982 2.028 -11.054 1.00 97.69 90 TYR A O 1
ATOM 719 N N . LEU A 1 91 ? 20.678 1.750 -8.934 1.00 96.44 91 LEU A N 1
ATOM 720 C CA . LEU A 1 91 ? 20.441 3.134 -8.489 1.00 96.44 91 LEU A CA 1
ATOM 721 C C . LEU A 1 91 ? 21.183 4.186 -9.326 1.00 96.44 91 LEU A C 1
ATOM 723 O O . LEU A 1 91 ? 20.728 5.317 -9.447 1.00 96.44 91 LEU A O 1
ATOM 727 N N . THR A 1 92 ? 22.304 3.813 -9.941 1.00 92.38 92 THR A N 1
ATOM 728 C CA . THR A 1 92 ? 23.123 4.703 -10.779 1.00 92.38 92 THR A CA 1
ATOM 729 C C . THR A 1 92 ? 23.202 4.243 -12.235 1.00 92.38 92 THR A C 1
ATOM 731 O O . THR A 1 92 ? 24.033 4.737 -12.999 1.00 92.38 92 THR A O 1
ATOM 734 N N . CYS A 1 93 ? 22.357 3.289 -12.649 1.00 92.69 93 CYS A N 1
ATOM 735 C CA . CYS A 1 93 ? 22.391 2.790 -14.020 1.00 92.69 93 CYS A CA 1
ATOM 736 C C . CYS A 1 93 ? 21.877 3.843 -15.022 1.00 92.69 93 CYS A C 1
ATOM 738 O O . CYS A 1 93 ? 21.057 4.698 -14.694 1.00 92.69 93 CYS A O 1
ATOM 740 N N . GLY A 1 94 ? 22.387 3.799 -16.257 1.00 91.06 94 GLY A N 1
ATOM 741 C CA . GLY A 1 94 ? 22.077 4.809 -17.278 1.00 91.06 94 GLY A CA 1
ATOM 742 C C . GLY A 1 94 ? 20.683 4.690 -17.904 1.00 91.06 94 GLY A C 1
ATOM 743 O O . GLY A 1 94 ? 20.242 5.623 -18.568 1.00 91.06 94 GLY A O 1
ATOM 744 N N . ASP A 1 95 ? 19.996 3.561 -17.712 1.00 92.88 95 ASP A N 1
ATOM 745 C CA . ASP A 1 95 ? 18.624 3.365 -18.184 1.00 92.88 95 ASP A CA 1
ATOM 746 C C . ASP A 1 95 ? 17.644 3.961 -17.152 1.00 92.88 95 ASP A C 1
ATOM 748 O O . ASP A 1 95 ? 17.597 3.484 -16.013 1.00 92.88 95 ASP A O 1
ATOM 752 N N . PRO A 1 96 ? 16.863 4.997 -17.509 1.00 91.75 96 PRO A N 1
ATOM 753 C CA . PRO A 1 96 ? 15.994 5.685 -16.560 1.00 91.75 96 PRO A CA 1
ATOM 754 C C . PRO A 1 96 ? 14.839 4.816 -16.055 1.00 91.75 96 PRO A C 1
ATOM 756 O O . PRO A 1 96 ? 14.406 5.010 -14.923 1.00 91.75 96 PRO A O 1
ATOM 759 N N . GLU A 1 97 ? 14.349 3.858 -16.843 1.00 94.81 97 GLU A N 1
ATOM 760 C CA . GLU A 1 97 ? 13.269 2.967 -16.421 1.00 94.81 97 GLU A CA 1
ATOM 761 C C . GLU A 1 97 ? 13.754 1.999 -15.344 1.00 94.81 97 GLU A C 1
ATOM 763 O O . GLU A 1 97 ? 13.120 1.871 -14.295 1.00 94.81 97 GLU A O 1
ATOM 768 N N . LEU A 1 98 ? 14.909 1.363 -15.571 1.00 96.69 98 LEU A N 1
ATOM 769 C CA . LEU A 1 98 ? 15.532 0.469 -14.591 1.00 96.69 98 LEU A CA 1
ATOM 770 C C . LEU A 1 98 ? 15.930 1.235 -13.330 1.00 96.69 98 LEU A C 1
ATOM 772 O O . LEU A 1 98 ? 15.626 0.795 -12.221 1.00 96.69 98 LEU A O 1
ATOM 776 N N . ARG A 1 99 ? 16.567 2.400 -13.498 1.00 96.94 99 ARG A N 1
ATOM 777 C CA . ARG A 1 99 ? 17.020 3.235 -12.385 1.00 96.94 99 ARG A CA 1
ATOM 778 C C . ARG A 1 99 ? 15.857 3.705 -11.521 1.00 96.94 99 ARG A C 1
ATOM 780 O O . ARG A 1 99 ? 15.901 3.510 -10.315 1.00 96.94 99 ARG A O 1
ATOM 787 N N . LEU A 1 100 ? 14.807 4.284 -12.108 1.00 96.56 100 LEU A N 1
ATOM 788 C CA . LEU A 1 100 ? 13.674 4.799 -11.331 1.00 96.56 100 LEU A CA 1
ATOM 789 C C . LEU A 1 100 ? 12.849 3.677 -10.686 1.00 96.56 100 LEU A C 1
ATOM 791 O O . LEU A 1 100 ? 12.380 3.852 -9.561 1.00 96.56 100 LEU A O 1
ATOM 795 N N . SER A 1 101 ? 12.741 2.511 -11.337 1.00 98.12 101 SER A N 1
ATOM 796 C CA . SER A 1 101 ? 12.163 1.312 -10.708 1.00 98.12 101 SER A CA 1
ATOM 797 C C . SER A 1 101 ? 12.970 0.894 -9.477 1.00 98.12 101 SER A C 1
ATOM 799 O O . SER A 1 101 ? 12.414 0.684 -8.399 1.00 98.12 101 SER A O 1
ATOM 801 N N . ALA A 1 102 ? 14.298 0.831 -9.622 1.00 98.50 102 ALA A N 1
ATOM 802 C CA . ALA A 1 102 ? 15.204 0.491 -8.537 1.00 98.50 102 ALA A CA 1
ATOM 803 C C . ALA A 1 102 ? 15.136 1.510 -7.397 1.00 98.50 102 ALA A C 1
ATOM 805 O O . ALA A 1 102 ? 15.024 1.104 -6.248 1.00 98.50 102 ALA A O 1
ATOM 806 N N . CYS A 1 103 ? 15.138 2.814 -7.689 1.00 98.44 103 CYS A N 1
ATOM 807 C CA . CYS A 1 103 ? 15.028 3.865 -6.678 1.00 98.44 103 CYS A CA 1
ATOM 808 C C . CYS A 1 103 ? 13.729 3.754 -5.872 1.00 98.44 103 CYS A C 1
ATOM 810 O O . CYS A 1 103 ? 13.776 3.880 -4.649 1.00 98.44 103 CYS A O 1
ATOM 812 N N . LEU A 1 104 ? 12.590 3.482 -6.525 1.00 98.44 104 LEU A N 1
ATOM 813 C CA . LEU A 1 104 ? 11.305 3.334 -5.839 1.00 98.44 104 LEU A CA 1
ATOM 814 C C . LEU A 1 104 ? 11.317 2.125 -4.892 1.00 98.44 104 LEU A C 1
ATOM 816 O O . LEU A 1 104 ? 11.063 2.277 -3.696 1.00 98.44 104 LEU A O 1
ATOM 820 N N . ILE A 1 105 ? 11.678 0.946 -5.408 1.00 98.62 105 ILE A N 1
ATOM 821 C CA . ILE A 1 105 ? 11.739 -0.293 -4.620 1.00 98.62 105 ILE A CA 1
ATOM 822 C C . ILE A 1 105 ? 12.778 -0.185 -3.499 1.00 98.62 105 ILE A C 1
ATOM 824 O O . ILE A 1 105 ? 12.494 -0.556 -2.359 1.00 98.62 105 ILE A O 1
ATOM 828 N N . TYR A 1 106 ? 13.954 0.377 -3.779 1.00 98.62 106 TYR A N 1
ATOM 829 C CA . TYR A 1 106 ? 15.008 0.595 -2.793 1.00 98.62 106 TYR A CA 1
ATOM 830 C C . TYR A 1 106 ? 14.550 1.535 -1.680 1.00 98.62 106 TYR A C 1
ATOM 832 O O . TYR A 1 106 ? 14.756 1.236 -0.501 1.00 98.62 106 TYR A O 1
ATOM 840 N N . ALA A 1 107 ? 13.912 2.656 -2.030 1.00 98.31 107 ALA A N 1
ATOM 841 C CA . ALA A 1 107 ? 13.439 3.627 -1.056 1.00 98.31 107 ALA A CA 1
ATOM 842 C C . ALA A 1 107 ? 12.449 2.992 -0.074 1.00 98.31 107 ALA A C 1
ATOM 844 O O . ALA A 1 107 ? 12.670 3.038 1.138 1.00 98.31 107 ALA A O 1
ATOM 845 N N . TYR A 1 108 ? 11.406 2.345 -0.598 1.00 97.94 108 TYR A N 1
ATOM 846 C CA . TYR A 1 108 ? 10.333 1.763 0.206 1.00 97.94 108 TYR A CA 1
ATOM 847 C C . TYR A 1 108 ? 10.801 0.548 1.007 1.00 97.94 108 TYR A C 1
ATOM 849 O O . TYR A 1 108 ? 10.529 0.453 2.204 1.00 97.94 108 TYR A O 1
ATOM 857 N N . SER A 1 109 ? 11.622 -0.315 0.410 1.00 98.38 109 SER A N 1
ATOM 858 C CA . SER A 1 109 ? 12.232 -1.440 1.121 1.00 98.38 109 SER A CA 1
ATOM 859 C C . SER A 1 109 ? 13.061 -0.975 2.323 1.00 98.38 109 SER A C 1
ATOM 861 O O . SER A 1 109 ? 12.974 -1.535 3.418 1.00 98.38 109 SER A O 1
ATOM 863 N N . ASN A 1 110 ? 13.834 0.107 2.174 1.00 98.44 110 ASN A N 1
ATOM 864 C CA . ASN A 1 110 ? 14.640 0.644 3.270 1.00 98.44 110 ASN A CA 1
ATOM 865 C C . ASN A 1 110 ? 13.808 1.330 4.375 1.00 98.44 110 ASN A C 1
ATOM 867 O O . ASN A 1 110 ? 14.327 1.474 5.489 1.00 98.44 110 ASN A O 1
ATOM 871 N N . LEU A 1 111 ? 12.533 1.680 4.136 1.00 96.38 111 LEU A N 1
ATOM 872 C CA . LEU A 1 111 ? 11.599 2.052 5.211 1.00 96.38 111 LEU A CA 1
ATOM 873 C C . LEU A 1 111 ? 11.364 0.854 6.129 1.00 96.38 111 LEU A C 1
ATOM 875 O O . LEU A 1 111 ? 11.603 0.952 7.333 1.00 96.38 111 LEU A O 1
ATOM 879 N N . SER A 1 112 ? 10.991 -0.286 5.543 1.00 94.69 112 SER A N 1
ATOM 880 C CA . SER A 1 112 ? 10.694 -1.526 6.265 1.00 94.69 112 SER A CA 1
ATOM 881 C C . SER A 1 112 ? 11.919 -2.100 6.986 1.00 94.69 112 SER A C 1
ATOM 883 O O . SER A 1 112 ? 11.804 -2.622 8.095 1.00 94.69 112 SER A O 1
ATOM 885 N N . VAL A 1 113 ? 13.119 -1.946 6.412 1.00 96.31 113 VAL A N 1
ATOM 886 C CA . VAL A 1 113 ? 14.388 -2.359 7.050 1.00 96.31 113 VAL A CA 1
ATOM 887 C C . VAL A 1 113 ? 14.849 -1.374 8.140 1.00 96.31 113 VAL A C 1
ATOM 889 O O . VAL A 1 113 ? 15.669 -1.730 8.991 1.00 96.31 113 VAL A O 1
ATOM 892 N N . GLY A 1 114 ? 14.334 -0.140 8.149 1.00 95.38 114 GLY A N 1
ATOM 893 C CA . GLY A 1 114 ? 14.707 0.913 9.099 1.00 95.38 114 GLY A CA 1
ATOM 894 C C . GLY A 1 114 ? 15.972 1.700 8.727 1.00 95.38 114 GLY A C 1
ATOM 895 O O . GLY A 1 114 ? 16.499 2.441 9.560 1.00 95.38 114 GLY A O 1
ATOM 896 N N . GLN A 1 115 ? 16.457 1.575 7.490 1.00 97.56 115 GLN A N 1
ATOM 897 C CA . GLN A 1 115 ? 17.645 2.263 6.972 1.00 97.56 115 GLN A CA 1
ATOM 898 C C . GLN A 1 115 ? 17.267 3.607 6.338 1.00 97.56 115 GLN A C 1
ATOM 900 O O . GLN A 1 115 ? 17.337 3.804 5.128 1.00 97.56 115 GLN A O 1
ATOM 905 N N . ILE A 1 116 ? 16.863 4.566 7.171 1.00 97.00 116 ILE A N 1
ATOM 906 C CA . ILE A 1 116 ? 16.201 5.798 6.703 1.00 97.00 116 ILE A CA 1
ATOM 907 C C . ILE A 1 116 ? 17.078 6.652 5.786 1.00 97.00 116 ILE A C 1
ATOM 909 O O . ILE A 1 116 ? 16.560 7.268 4.864 1.00 97.00 116 ILE A O 1
ATOM 913 N N . GLN A 1 117 ? 18.398 6.660 5.982 1.00 97.19 117 GLN A N 1
ATOM 914 C CA . GLN A 1 117 ? 19.297 7.396 5.085 1.00 97.19 117 GLN A CA 1
ATOM 915 C C . GLN A 1 117 ? 19.322 6.795 3.676 1.00 97.19 117 GLN A C 1
ATOM 917 O O . GLN A 1 117 ? 19.337 7.525 2.692 1.00 97.19 117 GLN A O 1
ATOM 922 N N . ARG A 1 118 ? 19.242 5.463 3.567 1.00 97.88 118 ARG A N 1
ATOM 923 C CA . ARG A 1 118 ? 19.121 4.773 2.277 1.00 97.88 118 ARG A CA 1
ATOM 924 C C . ARG A 1 118 ? 17.760 5.036 1.634 1.00 97.88 118 ARG A C 1
ATOM 926 O O . ARG A 1 118 ? 17.695 5.269 0.433 1.00 97.88 118 ARG A O 1
ATOM 933 N N . ALA A 1 119 ? 16.696 5.061 2.438 1.00 97.75 119 ALA A N 1
ATOM 934 C CA . ALA A 1 119 ? 15.370 5.428 1.955 1.00 97.75 119 ALA A CA 1
ATOM 935 C C . ALA A 1 119 ? 15.347 6.861 1.391 1.00 97.75 119 ALA A C 1
ATOM 937 O O . ALA A 1 119 ? 14.875 7.071 0.278 1.00 97.75 119 ALA A O 1
ATOM 938 N N . ARG A 1 120 ? 15.925 7.829 2.119 1.00 97.00 120 ARG A N 1
ATOM 939 C CA . ARG A 1 120 ? 16.048 9.227 1.673 1.00 97.00 120 ARG A CA 1
ATOM 940 C C . ARG A 1 120 ? 16.862 9.355 0.392 1.00 97.00 120 ARG A C 1
ATOM 942 O O . ARG A 1 120 ? 16.395 10.023 -0.516 1.00 97.00 120 ARG A O 1
ATOM 949 N N . TYR A 1 121 ? 17.983 8.643 0.283 1.00 96.88 121 TYR A N 1
ATOM 950 C CA . TYR A 1 121 ? 18.782 8.615 -0.942 1.00 96.88 121 TYR A CA 1
ATOM 951 C C . TYR A 1 121 ? 17.950 8.206 -2.170 1.00 96.88 121 TYR A C 1
ATOM 953 O O . TYR A 1 121 ? 17.925 8.921 -3.164 1.00 96.88 121 TYR A O 1
ATOM 961 N N . GLY A 1 122 ? 17.197 7.101 -2.088 1.00 96.88 122 GLY A N 1
ATOM 962 C CA . GLY A 1 122 ? 16.345 6.663 -3.201 1.00 96.88 122 GLY A CA 1
ATOM 963 C C . GLY A 1 122 ? 15.252 7.677 -3.572 1.00 96.88 122 GLY A C 1
ATOM 964 O O . GLY A 1 122 ? 14.974 7.875 -4.752 1.00 96.88 122 GLY A O 1
ATOM 965 N N . LEU A 1 123 ? 14.658 8.350 -2.579 1.00 96.31 123 LEU A N 1
ATOM 966 C CA . LEU A 1 123 ? 13.658 9.404 -2.802 1.00 96.31 123 LEU A CA 1
ATOM 967 C C . LEU A 1 123 ? 14.267 10.679 -3.407 1.00 96.31 123 LEU A C 1
ATOM 969 O O . LEU A 1 123 ? 13.631 11.322 -4.242 1.00 96.31 123 LEU A O 1
ATOM 973 N N . GLU A 1 124 ? 15.479 11.047 -2.993 1.00 94.62 124 GLU A N 1
ATOM 974 C CA . GLU A 1 124 ? 16.223 12.187 -3.532 1.00 94.62 124 GLU A CA 1
ATOM 975 C C . GLU A 1 124 ? 16.583 11.959 -5.001 1.00 94.62 124 GLU A C 1
ATOM 977 O O . GLU A 1 124 ? 16.297 12.827 -5.816 1.00 94.62 124 GLU A O 1
ATOM 982 N N . GLU A 1 125 ? 17.055 10.768 -5.378 1.00 94.88 125 GLU A N 1
ATOM 983 C CA . GLU A 1 125 ? 17.324 10.427 -6.785 1.00 94.88 125 GLU A CA 1
ATOM 984 C C . GLU A 1 125 ? 16.068 10.546 -7.672 1.00 94.88 125 GLU A C 1
ATOM 986 O O . GLU A 1 125 ? 16.136 11.053 -8.796 1.00 94.88 125 GLU A O 1
ATOM 991 N N . ILE A 1 126 ? 14.895 10.135 -7.170 1.00 94.50 126 ILE A N 1
ATOM 992 C CA . ILE A 1 126 ? 13.612 10.308 -7.878 1.00 94.50 126 ILE A CA 1
ATOM 993 C C . ILE A 1 126 ? 13.301 11.798 -8.063 1.00 94.50 126 ILE A C 1
ATOM 995 O O . ILE A 1 126 ? 12.969 12.238 -9.167 1.00 94.50 126 ILE A O 1
ATOM 999 N N . LYS A 1 127 ? 13.433 12.585 -6.990 1.00 91.50 127 LYS A N 1
ATOM 1000 C CA . LYS A 1 127 ? 13.143 14.024 -6.987 1.00 91.50 127 LYS A CA 1
ATOM 1001 C C . LYS A 1 127 ? 14.096 14.809 -7.888 1.00 91.50 127 LYS A C 1
ATOM 1003 O O . LYS A 1 127 ? 13.651 15.673 -8.641 1.00 91.50 127 LYS A O 1
ATOM 1008 N N . ASP A 1 128 ? 15.386 14.510 -7.828 1.00 90.69 128 ASP A N 1
ATOM 1009 C CA . ASP A 1 128 ? 16.413 15.155 -8.642 1.00 90.69 128 ASP A CA 1
ATOM 1010 C C . ASP A 1 128 ? 16.254 14.783 -10.111 1.00 90.69 128 ASP A C 1
ATOM 1012 O O . ASP A 1 128 ? 16.394 15.644 -10.984 1.00 90.69 128 ASP A O 1
ATOM 1016 N N . THR A 1 129 ? 15.846 13.538 -10.388 1.00 88.94 129 THR A N 1
ATOM 1017 C CA . THR A 1 129 ? 15.447 13.161 -11.740 1.00 88.94 129 THR A CA 1
ATOM 1018 C C . THR A 1 129 ? 14.282 14.031 -12.190 1.00 88.94 129 THR A C 1
ATOM 1020 O O . THR A 1 129 ? 14.434 14.672 -13.216 1.00 88.94 129 THR A O 1
ATOM 1023 N N . LEU A 1 130 ? 13.178 14.175 -11.447 1.00 85.88 130 LEU A N 1
ATOM 1024 C CA . LEU A 1 130 ? 12.041 15.019 -11.864 1.00 85.88 130 LEU A CA 1
ATOM 1025 C C . LEU A 1 130 ? 12.433 16.483 -12.162 1.00 85.88 130 LEU A C 1
ATOM 1027 O O . LEU A 1 130 ? 11.903 17.079 -13.095 1.00 85.88 130 LEU A O 1
ATOM 1031 N N . LYS A 1 131 ? 13.387 17.049 -11.413 1.00 84.00 131 LYS A N 1
ATOM 1032 C CA . LYS A 1 131 ? 13.814 18.455 -11.542 1.00 84.00 131 LYS A CA 1
ATOM 1033 C C . LYS A 1 131 ? 14.724 18.761 -12.731 1.00 84.00 131 LYS A C 1
ATOM 1035 O O . LYS A 1 131 ? 14.851 19.924 -13.113 1.00 84.00 131 LYS A O 1
ATOM 1040 N N . ALA A 1 132 ? 15.424 17.768 -13.270 1.00 77.25 132 ALA A N 1
ATOM 1041 C CA . ALA A 1 132 ? 16.472 18.019 -14.254 1.00 77.25 132 ALA A CA 1
ATOM 1042 C C . ALA A 1 132 ? 15.928 18.286 -15.681 1.00 77.25 132 ALA A C 1
ATOM 1044 O O . ALA A 1 132 ? 15.637 17.353 -16.410 1.00 77.25 132 ALA A O 1
ATOM 1045 N N . ASP A 1 133 ? 15.923 19.551 -16.110 1.00 61.62 133 ASP A N 1
ATOM 1046 C CA . ASP A 1 133 ? 15.686 20.053 -17.485 1.00 61.62 133 ASP A CA 1
ATOM 1047 C C . ASP A 1 133 ? 14.275 19.838 -18.095 1.00 61.62 133 ASP A C 1
ATOM 1049 O O . ASP A 1 133 ? 13.678 18.763 -18.046 1.00 61.62 133 ASP A O 1
ATOM 1053 N N . THR A 1 134 ? 13.725 20.894 -18.701 1.00 57.44 134 THR A N 1
ATOM 1054 C CA . THR A 1 134 ? 12.331 20.982 -19.176 1.00 57.44 134 THR A CA 1
ATOM 1055 C C . THR A 1 134 ? 12.126 20.484 -20.612 1.00 57.44 134 THR A C 1
ATOM 1057 O O . THR A 1 134 ? 10.983 20.271 -21.024 1.00 57.44 134 THR A O 1
ATOM 1060 N N . GLU A 1 135 ? 13.200 20.221 -21.366 1.00 61.81 135 GLU A N 1
ATOM 1061 C CA . GLU A 1 135 ? 13.161 19.713 -22.751 1.00 61.81 135 GLU A CA 1
ATOM 1062 C C . GLU A 1 135 ? 13.167 18.172 -22.843 1.00 61.81 135 GLU A C 1
ATOM 1064 O O . GLU A 1 135 ? 13.864 17.560 -23.655 1.00 61.81 135 GLU A O 1
ATOM 1069 N N . ARG A 1 136 ? 12.378 17.502 -21.998 1.00 72.75 136 ARG A N 1
ATOM 1070 C CA . ARG A 1 136 ? 12.277 16.035 -22.001 1.00 72.75 136 ARG A CA 1
ATOM 1071 C C . ARG A 1 136 ? 11.263 15.501 -23.001 1.00 72.75 136 ARG A C 1
ATOM 1073 O O . ARG A 1 136 ? 10.219 16.101 -23.259 1.00 72.75 136 ARG A O 1
ATOM 1080 N N . THR A 1 137 ? 11.535 14.298 -23.505 1.00 81.19 137 THR A N 1
ATOM 1081 C CA . THR A 1 137 ? 10.569 13.552 -24.317 1.00 81.19 137 THR A CA 1
ATOM 1082 C C . THR A 1 137 ? 9.308 13.231 -23.493 1.00 81.19 137 THR A C 1
ATOM 1084 O O . THR A 1 137 ? 9.410 13.010 -22.281 1.00 81.19 137 THR A O 1
ATOM 1087 N N . PRO A 1 138 ? 8.116 13.133 -24.118 1.00 80.75 138 PRO A N 1
ATOM 1088 C CA . PRO A 1 138 ? 6.893 12.710 -23.423 1.00 80.75 138 PRO A CA 1
ATOM 1089 C C . PRO A 1 138 ? 7.039 11.367 -22.693 1.00 80.75 138 PRO A C 1
ATOM 1091 O O . PRO A 1 138 ? 6.445 11.157 -21.637 1.00 80.75 138 PRO A O 1
ATOM 1094 N N . HIS A 1 139 ? 7.878 10.474 -23.228 1.00 82.75 139 HIS A N 1
ATOM 1095 C CA . HIS A 1 139 ? 8.229 9.204 -22.604 1.00 82.75 139 HIS A CA 1
ATOM 1096 C C . HIS A 1 139 ? 8.931 9.411 -21.255 1.00 82.75 139 HIS A C 1
ATOM 1098 O O . HIS A 1 139 ? 8.429 8.947 -20.238 1.00 82.75 139 HIS A O 1
ATOM 1104 N N . ALA A 1 140 ? 10.040 10.160 -21.215 1.00 82.75 140 ALA A N 1
ATOM 1105 C CA . ALA A 1 140 ? 10.779 10.416 -19.975 1.00 82.75 140 ALA A CA 1
ATOM 1106 C C . ALA A 1 140 ? 9.900 11.087 -18.906 1.00 82.75 140 ALA A C 1
ATOM 1108 O O . ALA A 1 140 ? 9.805 10.586 -17.784 1.00 82.75 140 ALA A O 1
ATOM 1109 N N . ARG A 1 141 ? 9.140 12.121 -19.300 1.00 83.31 141 ARG A N 1
ATOM 1110 C CA . ARG A 1 141 ? 8.189 12.806 -18.406 1.00 83.31 141 ARG A CA 1
ATOM 1111 C C . ARG A 1 141 ? 7.143 11.862 -17.814 1.00 83.31 141 ARG A C 1
ATOM 1113 O O . ARG A 1 141 ? 6.706 12.070 -16.686 1.00 83.31 141 ARG A O 1
ATOM 1120 N N . SER A 1 142 ? 6.744 10.825 -18.552 1.00 86.88 142 SER A N 1
ATOM 1121 C CA . SER A 1 142 ? 5.746 9.866 -18.072 1.00 86.88 142 SER A CA 1
ATOM 1122 C C . SER A 1 142 ? 6.273 8.955 -16.975 1.00 86.88 142 SER A C 1
ATOM 1124 O O . SER A 1 142 ? 5.570 8.716 -15.996 1.00 86.88 142 SER A O 1
ATOM 1126 N N . ILE A 1 143 ? 7.514 8.483 -17.119 1.00 88.56 143 ILE A N 1
ATOM 1127 C CA . ILE A 1 143 ? 8.184 7.656 -16.108 1.00 88.56 143 ILE A CA 1
ATOM 1128 C C . ILE A 1 143 ? 8.329 8.457 -14.819 1.00 88.56 143 ILE A C 1
ATOM 1130 O O . ILE A 1 143 ? 7.953 8.007 -13.740 1.00 88.56 143 ILE A O 1
ATOM 1134 N N . GLU A 1 144 ? 8.864 9.666 -14.949 1.00 89.62 144 GLU A N 1
ATOM 1135 C CA . GLU A 1 144 ? 9.199 10.535 -13.827 1.00 89.62 144 GLU A CA 1
ATOM 1136 C C . GLU A 1 144 ? 7.950 11.018 -13.105 1.00 89.62 144 GLU A C 1
ATOM 1138 O O . GLU A 1 144 ? 7.919 10.989 -11.877 1.00 89.62 144 GLU A O 1
ATOM 1143 N N . GLY A 1 145 ? 6.908 11.397 -13.854 1.00 91.44 145 GLY A N 1
ATOM 1144 C CA . GLY A 1 145 ? 5.610 11.771 -13.306 1.00 91.44 145 GLY A CA 1
ATOM 1145 C C . GLY A 1 145 ? 4.973 10.627 -12.524 1.00 91.44 145 GLY A C 1
ATOM 1146 O O . GLY A 1 145 ? 4.564 10.818 -11.380 1.00 91.44 145 GLY A O 1
ATOM 1147 N N . PHE A 1 146 ? 4.954 9.419 -13.098 1.00 94.00 146 PHE A N 1
ATOM 1148 C CA . PHE A 1 146 ? 4.427 8.229 -12.432 1.00 94.00 146 PHE A CA 1
ATOM 1149 C C . PHE A 1 146 ? 5.190 7.887 -11.146 1.00 94.00 146 PHE A C 1
ATOM 1151 O O . PHE A 1 146 ? 4.579 7.783 -10.081 1.00 94.00 146 PHE A O 1
ATOM 1158 N N . ILE A 1 147 ? 6.516 7.737 -11.230 1.00 95.50 147 ILE A N 1
ATOM 1159 C CA . ILE A 1 147 ? 7.347 7.311 -10.097 1.00 95.50 147 ILE A CA 1
ATOM 1160 C C . ILE A 1 147 ? 7.365 8.378 -8.999 1.00 95.50 147 ILE A C 1
ATOM 1162 O O . ILE A 1 147 ? 7.232 8.042 -7.824 1.00 95.50 147 ILE A O 1
ATOM 1166 N N . SER A 1 148 ? 7.450 9.661 -9.359 1.00 94.44 148 SER A N 1
ATOM 1167 C CA . SER A 1 148 ? 7.404 10.763 -8.387 1.00 94.44 148 SER A CA 1
ATOM 1168 C C . SER A 1 148 ? 6.047 10.863 -7.693 1.00 94.44 148 SER A C 1
ATOM 1170 O O . SER A 1 148 ? 5.996 11.056 -6.477 1.00 94.44 148 SER A O 1
ATOM 1172 N N . ALA A 1 149 ? 4.943 10.696 -8.432 1.00 94.69 149 ALA A N 1
ATOM 1173 C CA . ALA A 1 149 ? 3.609 10.686 -7.843 1.00 94.69 149 ALA A CA 1
ATOM 1174 C C . ALA A 1 149 ? 3.434 9.498 -6.888 1.00 94.69 149 ALA A C 1
ATOM 1176 O O . ALA A 1 149 ? 2.967 9.688 -5.766 1.00 94.69 149 ALA A O 1
ATOM 1177 N N . ALA A 1 150 ? 3.860 8.295 -7.288 1.00 95.88 150 ALA A N 1
ATOM 1178 C CA . ALA A 1 150 ? 3.824 7.116 -6.426 1.00 95.88 150 ALA A CA 1
ATOM 1179 C C . ALA A 1 150 ? 4.659 7.330 -5.151 1.00 95.88 150 ALA A C 1
ATOM 1181 O O . ALA A 1 150 ? 4.151 7.145 -4.046 1.00 95.88 150 ALA A O 1
ATOM 1182 N N . ALA A 1 151 ? 5.903 7.801 -5.289 1.00 95.56 151 ALA A N 1
ATOM 1183 C CA . ALA A 1 151 ? 6.805 8.037 -4.166 1.00 95.56 151 ALA A CA 1
ATOM 1184 C C . ALA A 1 151 ? 6.243 9.047 -3.152 1.00 95.56 151 ALA A C 1
ATOM 1186 O O . ALA A 1 151 ? 6.364 8.820 -1.947 1.00 95.56 151 ALA A O 1
ATOM 1187 N N . ALA A 1 152 ? 5.611 10.129 -3.621 1.00 95.00 152 ALA A N 1
ATOM 1188 C CA . ALA A 1 152 ? 5.040 11.162 -2.760 1.00 95.00 152 ALA A CA 1
ATOM 1189 C C . ALA A 1 152 ? 3.717 10.732 -2.108 1.00 95.00 152 ALA A C 1
ATOM 1191 O O . ALA A 1 152 ? 3.559 10.856 -0.892 1.00 95.00 152 ALA A O 1
ATOM 1192 N N . VAL A 1 153 ? 2.768 10.210 -2.895 1.00 94.94 153 VAL A N 1
ATOM 1193 C CA . VAL A 1 153 ? 1.415 9.900 -2.406 1.00 94.94 153 VAL A CA 1
ATOM 1194 C C . VAL A 1 153 ? 1.435 8.783 -1.376 1.00 94.94 153 VAL A C 1
ATOM 1196 O O . VAL A 1 153 ? 0.784 8.929 -0.349 1.00 94.94 153 VAL A O 1
ATOM 1199 N N . LEU A 1 154 ? 2.188 7.701 -1.594 1.00 93.56 154 LEU A N 1
ATOM 1200 C CA . LEU A 1 154 ? 2.217 6.566 -0.661 1.00 93.56 154 LEU A CA 1
ATOM 1201 C C . LEU A 1 154 ? 2.916 6.923 0.671 1.00 93.56 154 LEU A C 1
ATOM 1203 O O . LEU A 1 154 ? 2.582 6.372 1.721 1.00 93.56 154 LEU A O 1
ATOM 1207 N N . LEU A 1 155 ? 3.815 7.916 0.672 1.00 93.94 155 LEU A N 1
ATOM 1208 C CA . LEU A 1 155 ? 4.390 8.504 1.892 1.00 93.94 155 LEU A CA 1
ATOM 1209 C C . LEU A 1 155 ? 3.513 9.604 2.526 1.00 93.94 155 LEU A C 1
ATOM 1211 O O . LEU A 1 155 ? 3.880 10.183 3.552 1.00 93.94 155 LEU A O 1
ATOM 1215 N N . HIS A 1 156 ? 2.355 9.903 1.927 1.00 93.88 156 HIS A N 1
ATOM 1216 C CA . HIS A 1 156 ? 1.454 11.004 2.296 1.00 93.88 156 HIS A CA 1
ATOM 1217 C C . HIS A 1 156 ? 2.178 12.362 2.341 1.00 93.88 156 HIS A C 1
ATOM 1219 O O . HIS A 1 156 ? 1.918 13.193 3.216 1.00 93.88 156 HIS A O 1
ATOM 1225 N N . LEU A 1 157 ? 3.115 12.572 1.416 1.00 93.19 157 LEU A N 1
ATOM 1226 C CA . LEU A 1 157 ? 3.862 13.817 1.262 1.00 93.19 157 LEU A CA 1
ATOM 1227 C C . LEU A 1 157 ? 3.135 14.773 0.305 1.00 93.19 157 LEU A C 1
ATOM 1229 O O . LEU A 1 157 ? 2.333 14.331 -0.526 1.00 93.19 157 LEU A O 1
ATOM 1233 N N . PRO A 1 158 ? 3.413 16.087 0.379 1.00 90.88 158 PRO A N 1
ATOM 1234 C CA . PRO A 1 158 ? 3.004 17.015 -0.664 1.00 90.88 158 PRO A CA 1
ATOM 1235 C C . PRO A 1 158 ? 3.506 16.553 -2.036 1.00 90.88 158 PRO A C 1
ATOM 1237 O O . PRO A 1 158 ? 4.639 16.089 -2.175 1.00 90.88 158 PRO A O 1
ATOM 1240 N N . LEU A 1 159 ? 2.657 16.700 -3.050 1.00 91.31 159 LEU A N 1
ATOM 1241 C CA . LEU A 1 159 ? 3.043 16.450 -4.433 1.00 91.31 159 LEU A CA 1
ATOM 1242 C C . LEU A 1 159 ? 4.124 17.461 -4.867 1.00 91.31 159 LEU A C 1
ATOM 1244 O O . LEU A 1 159 ? 3.965 18.647 -4.568 1.00 91.31 159 LEU A O 1
ATOM 1248 N N . PRO A 1 160 ? 5.195 17.030 -5.564 1.00 89.00 160 PRO A N 1
ATOM 1249 C CA . PRO A 1 160 ? 6.164 17.945 -6.166 1.00 89.00 160 PRO A CA 1
ATOM 1250 C C . PRO A 1 160 ? 5.499 18.943 -7.121 1.00 89.00 160 PRO A C 1
ATOM 1252 O O . PRO A 1 160 ? 4.599 18.571 -7.875 1.00 89.00 160 PRO A O 1
ATOM 1255 N N . GLU A 1 161 ? 5.961 20.195 -7.114 1.00 85.94 161 GLU A N 1
ATOM 1256 C CA . GLU A 1 161 ? 5.438 21.257 -7.990 1.00 85.94 161 GLU A CA 1
ATOM 1257 C C . GLU A 1 161 ? 5.725 20.967 -9.469 1.00 85.94 161 GLU A C 1
ATOM 1259 O O . GLU A 1 161 ? 4.967 21.367 -10.347 1.00 85.94 161 GLU A O 1
ATOM 1264 N N . GLU A 1 162 ? 6.806 20.236 -9.734 1.00 85.94 162 GLU A N 1
ATOM 1265 C CA . GLU A 1 162 ? 7.280 19.872 -11.064 1.00 85.94 162 GLU A CA 1
AT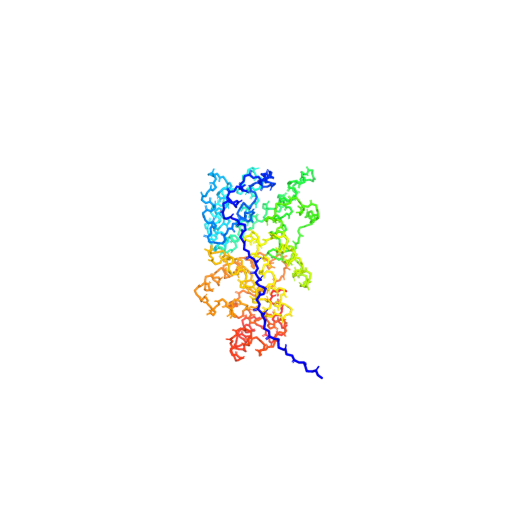OM 1266 C C . GLU A 1 162 ? 6.537 18.666 -11.668 1.00 85.94 162 GLU A C 1
ATOM 1268 O O . GLU A 1 162 ? 6.860 18.238 -12.778 1.00 85.94 162 GLU A O 1
ATOM 1273 N N . LEU A 1 163 ? 5.555 18.086 -10.959 1.00 86.56 163 LEU A N 1
ATOM 1274 C CA . LEU A 1 163 ? 4.790 16.957 -11.486 1.00 86.56 163 LEU A CA 1
ATOM 1275 C C . LEU A 1 163 ? 3.994 17.364 -12.741 1.00 86.56 163 LEU A C 1
ATOM 1277 O O . LEU A 1 163 ? 3.226 18.329 -12.692 1.00 86.56 163 LEU A O 1
ATOM 1281 N N . PRO A 1 164 ? 4.107 16.610 -13.853 1.00 84.06 164 PRO A N 1
ATOM 1282 C CA . PRO A 1 164 ? 3.287 16.848 -15.035 1.00 84.06 164 PRO A CA 1
ATOM 1283 C C . PRO A 1 164 ? 1.804 16.588 -14.740 1.00 84.06 164 PRO A C 1
ATOM 1285 O O . PRO A 1 164 ? 1.459 15.786 -13.866 1.00 84.06 164 PRO A O 1
ATOM 1288 N N . ASP A 1 165 ? 0.909 17.223 -15.504 1.00 85.19 165 ASP A N 1
ATOM 1289 C CA . ASP A 1 165 ? -0.521 16.928 -15.394 1.00 85.19 165 ASP A CA 1
ATOM 1290 C C . ASP A 1 165 ? -0.759 15.446 -15.720 1.00 85.19 165 ASP A C 1
ATOM 1292 O O . ASP A 1 165 ? -0.250 14.909 -16.705 1.00 85.19 165 ASP A O 1
ATOM 1296 N N . THR A 1 166 ? -1.561 14.773 -14.896 1.00 84.12 166 THR A N 1
ATOM 1297 C CA . THR A 1 166 ? -1.924 13.359 -15.087 1.00 84.12 166 THR A CA 1
ATOM 1298 C C . THR A 1 166 ? -2.403 13.039 -16.506 1.00 84.12 166 THR A C 1
ATOM 1300 O O . THR A 1 166 ? -2.091 11.971 -17.026 1.00 84.12 166 THR A O 1
ATOM 1303 N N . ARG A 1 167 ? -3.096 13.962 -17.184 1.00 84.06 167 ARG A N 1
ATOM 1304 C CA . ARG A 1 167 ? -3.576 13.798 -18.565 1.00 84.06 167 ARG A CA 1
ATOM 1305 C C . ARG A 1 167 ? -2.447 13.747 -19.591 1.00 84.06 167 ARG A C 1
ATOM 1307 O O . ARG A 1 167 ? -2.662 13.200 -20.669 1.00 84.06 167 ARG A O 1
ATOM 1314 N N . GLU A 1 168 ? -1.277 14.297 -19.277 1.00 82.31 168 GLU A N 1
ATOM 1315 C CA . GLU A 1 168 ? -0.112 14.288 -20.164 1.00 82.31 168 GLU A CA 1
ATOM 1316 C C . GLU A 1 168 ? 0.572 12.919 -20.195 1.00 82.31 168 GLU A C 1
ATOM 1318 O O . GLU A 1 168 ? 1.036 12.507 -21.256 1.00 82.31 168 GLU A O 1
ATOM 1323 N N . PHE A 1 169 ? 0.615 12.200 -19.065 1.00 84.38 169 PHE A N 1
ATOM 1324 C CA . PHE A 1 169 ? 1.362 10.941 -18.969 1.00 84.38 169 PHE A CA 1
ATOM 1325 C C . PHE A 1 169 ? 0.516 9.680 -18.784 1.00 84.38 169 PHE A C 1
ATOM 1327 O O . PHE A 1 169 ? 0.903 8.613 -19.262 1.00 84.38 169 PHE A O 1
ATOM 1334 N N . MET A 1 170 ? -0.653 9.759 -18.140 1.00 88.62 170 MET A N 1
ATOM 1335 C CA . MET A 1 170 ? -1.508 8.587 -17.909 1.00 88.62 170 MET A CA 1
ATOM 1336 C C . MET A 1 170 ? -1.847 7.810 -19.193 1.00 88.62 170 MET A C 1
ATOM 1338 O O . MET A 1 170 ? -1.772 6.578 -19.167 1.00 88.62 170 MET A O 1
ATOM 1342 N N . PRO A 1 171 ? -2.184 8.466 -20.327 1.00 89.94 171 PRO A N 1
ATOM 1343 C CA . PRO A 1 171 ? -2.494 7.756 -21.569 1.00 89.94 171 PRO A CA 1
ATOM 1344 C C . PRO A 1 171 ? -1.286 7.056 -22.202 1.00 89.94 171 PRO A C 1
ATOM 1346 O O . PRO A 1 171 ? -1.480 6.161 -23.025 1.00 89.94 171 PRO A O 1
ATOM 1349 N N . LEU A 1 172 ? -0.066 7.461 -21.835 1.00 90.25 172 LEU A N 1
ATOM 1350 C CA . LEU A 1 172 ? 1.179 6.902 -22.358 1.00 90.25 172 LEU A CA 1
ATOM 1351 C C . LEU A 1 172 ? 1.599 5.648 -21.588 1.00 90.25 172 LEU A C 1
ATOM 1353 O O . LEU A 1 172 ? 2.193 4.751 -22.178 1.00 90.25 172 LEU A O 1
ATOM 1357 N N . LEU A 1 173 ? 1.247 5.547 -20.302 1.00 92.31 173 LEU A N 1
ATOM 1358 C CA . LEU A 1 173 ? 1.595 4.389 -19.481 1.00 92.31 173 LEU A CA 1
ATOM 1359 C C . LEU A 1 173 ? 0.973 3.088 -20.021 1.00 92.31 173 LEU A C 1
ATOM 1361 O O . LEU A 1 173 ? -0.194 3.089 -20.436 1.00 92.31 173 LEU A O 1
ATOM 1365 N N . PRO A 1 174 ? 1.702 1.961 -19.957 1.00 93.50 174 PRO A N 1
ATOM 1366 C CA . PRO A 1 174 ? 1.181 0.644 -20.295 1.00 93.50 174 PRO A CA 1
ATOM 1367 C C . PRO A 1 174 ? 0.110 0.239 -19.276 1.00 93.50 174 PRO A C 1
ATOM 1369 O O . PRO A 1 174 ? 0.058 0.777 -18.172 1.00 93.50 174 PRO A O 1
ATOM 1372 N N . ALA A 1 175 ? -0.778 -0.684 -19.646 1.00 94.62 175 ALA A N 1
ATOM 1373 C CA . ALA A 1 175 ? -2.018 -0.909 -18.899 1.00 94.62 175 ALA A CA 1
ATOM 1374 C C . ALA A 1 175 ? -1.812 -1.289 -17.417 1.00 94.62 175 ALA A C 1
ATOM 1376 O O . ALA A 1 175 ? -2.551 -0.778 -16.578 1.00 94.62 175 ALA A O 1
ATOM 1377 N N . GLY A 1 176 ? -0.784 -2.075 -17.074 1.00 96.06 176 GLY A N 1
ATOM 1378 C CA . GLY A 1 176 ? -0.486 -2.408 -15.676 1.00 96.06 176 GLY A CA 1
ATOM 1379 C C . GLY A 1 176 ? -0.029 -1.196 -14.861 1.00 96.06 176 GLY A C 1
ATOM 1380 O O . GLY A 1 176 ? -0.599 -0.897 -13.812 1.00 96.06 176 GLY A O 1
ATOM 1381 N N . LEU A 1 177 ? 0.926 -0.419 -15.381 1.00 96.69 177 LEU A N 1
ATOM 1382 C CA . LEU A 1 177 ? 1.381 0.811 -14.711 1.00 96.69 177 LEU A CA 1
ATOM 1383 C C . LEU A 1 177 ? 0.303 1.888 -14.668 1.00 96.69 177 LEU A C 1
ATOM 1385 O O . LEU A 1 177 ? 0.202 2.626 -13.693 1.00 96.69 177 LEU A O 1
ATOM 1389 N N . ARG A 1 178 ? -0.542 1.958 -15.698 1.00 96.69 178 ARG A N 1
ATOM 1390 C CA . ARG A 1 178 ? -1.708 2.840 -15.716 1.00 96.69 178 ARG A CA 1
ATOM 1391 C C . ARG A 1 178 ? -2.695 2.462 -14.616 1.00 96.69 178 ARG A C 1
ATOM 1393 O O . ARG A 1 178 ? -3.173 3.355 -13.927 1.00 96.69 178 ARG A O 1
ATOM 1400 N N . ALA A 1 179 ? -2.965 1.172 -14.413 1.00 97.88 179 ALA A N 1
ATOM 1401 C CA . ALA A 1 179 ? -3.812 0.706 -13.318 1.00 97.88 179 ALA A CA 1
ATOM 1402 C C . ALA A 1 179 ? -3.212 1.064 -11.947 1.00 97.88 179 ALA A C 1
ATOM 1404 O O . ALA A 1 179 ? -3.924 1.580 -11.087 1.00 97.88 179 ALA A O 1
ATOM 1405 N N . PHE A 1 180 ? -1.897 0.892 -11.760 1.00 98.12 180 PHE A N 1
ATOM 1406 C CA . PHE A 1 180 ? -1.240 1.283 -10.508 1.00 98.12 180 PHE A CA 1
ATOM 1407 C C . PHE A 1 180 ? -1.267 2.800 -10.289 1.00 98.12 180 PHE A C 1
ATOM 1409 O O . PHE A 1 180 ? -1.516 3.278 -9.189 1.00 98.12 180 PHE A O 1
ATOM 1416 N N . ALA A 1 181 ? -1.066 3.587 -11.340 1.00 97.31 181 ALA A N 1
ATOM 1417 C CA . ALA A 1 181 ? -1.157 5.038 -11.264 1.00 97.31 181 ALA A CA 1
ATOM 1418 C C . ALA A 1 181 ? -2.589 5.535 -10.980 1.00 97.31 181 ALA A C 1
ATOM 1420 O O . ALA A 1 181 ? -2.753 6.529 -10.274 1.00 97.31 181 ALA A O 1
ATOM 1421 N N . LEU A 1 182 ? -3.627 4.827 -11.444 1.00 98.12 182 LEU A N 1
ATOM 1422 C CA . LEU A 1 182 ? -5.013 5.086 -11.033 1.00 98.12 182 LEU A CA 1
ATOM 1423 C C . LEU A 1 182 ? -5.232 4.756 -9.550 1.00 98.12 182 LEU A C 1
ATOM 1425 O O . LEU A 1 182 ? -5.920 5.514 -8.871 1.00 98.12 182 LEU A O 1
ATOM 1429 N N . TYR A 1 183 ? -4.593 3.708 -9.018 1.00 98.56 183 TYR A N 1
ATOM 1430 C CA . TYR A 1 183 ? -4.533 3.477 -7.569 1.00 98.56 183 TYR A CA 1
ATOM 1431 C C . TYR A 1 183 ? -3.876 4.662 -6.839 1.00 98.56 183 TYR A C 1
ATOM 1433 O O . TYR A 1 183 ? -4.443 5.167 -5.873 1.00 98.56 183 TYR A O 1
ATOM 1441 N N . VAL A 1 184 ? -2.731 5.159 -7.317 1.00 97.94 184 VAL A N 1
ATOM 1442 C CA . VAL A 1 184 ? -2.054 6.331 -6.730 1.00 97.94 184 VAL A CA 1
ATOM 1443 C C . VAL A 1 184 ? -2.981 7.554 -6.738 1.00 97.94 184 VAL A C 1
ATOM 1445 O O . VAL A 1 184 ? -3.096 8.257 -5.735 1.00 97.94 184 VAL A O 1
ATOM 1448 N N . GLN A 1 185 ? -3.701 7.793 -7.837 1.00 97.19 185 GLN A N 1
ATOM 1449 C CA . GLN A 1 185 ? -4.671 8.884 -7.931 1.00 97.19 185 GLN A CA 1
ATOM 1450 C C . GLN A 1 185 ? -5.853 8.703 -6.965 1.00 97.19 185 GLN A C 1
ATOM 1452 O O . GLN A 1 185 ? -6.267 9.667 -6.317 1.00 97.19 185 GLN A O 1
ATOM 1457 N N . ALA A 1 186 ? -6.380 7.485 -6.847 1.00 98.31 186 ALA A N 1
ATOM 1458 C CA . ALA A 1 186 ? -7.446 7.149 -5.912 1.00 98.31 186 ALA A CA 1
ATOM 1459 C C . ALA A 1 186 ? -6.992 7.365 -4.458 1.00 98.31 186 ALA A C 1
ATOM 1461 O O . ALA A 1 186 ? -7.629 8.110 -3.717 1.00 98.31 186 ALA A O 1
ATOM 1462 N N . HIS A 1 187 ? -5.809 6.869 -4.082 1.00 98.25 187 HIS A N 1
ATOM 1463 C CA . HIS A 1 187 ? -5.213 7.101 -2.763 1.00 98.25 187 HIS A CA 1
ATOM 1464 C C . HIS A 1 187 ? -5.035 8.609 -2.490 1.00 98.25 187 HIS A C 1
ATOM 1466 O O . HIS A 1 187 ? -5.382 9.101 -1.416 1.00 98.25 187 HIS A O 1
ATOM 1472 N N . TYR A 1 188 ? -4.595 9.399 -3.473 1.00 96.75 188 TYR A N 1
ATOM 1473 C CA . TYR A 1 188 ? -4.514 10.856 -3.324 1.00 96.75 188 TYR A CA 1
ATOM 1474 C C . TYR A 1 188 ? -5.883 11.517 -3.059 1.00 96.75 188 TYR A C 1
ATOM 1476 O O . TYR A 1 188 ? -5.981 12.446 -2.251 1.00 96.75 188 TYR A O 1
ATOM 1484 N N . LEU A 1 189 ? -6.959 11.038 -3.692 1.00 97.50 189 LEU A N 1
ATOM 1485 C CA . LEU A 1 189 ? -8.329 11.494 -3.419 1.00 97.50 189 LEU A CA 1
ATOM 1486 C C . LEU A 1 189 ? -8.835 11.035 -2.047 1.00 97.50 189 LEU A C 1
ATOM 1488 O O . LEU A 1 189 ? -9.480 11.826 -1.352 1.00 97.50 189 LEU A O 1
ATOM 1492 N N . TYR A 1 190 ? -8.494 9.814 -1.629 1.00 97.62 190 TYR A N 1
ATOM 1493 C CA . TYR A 1 190 ? -8.744 9.311 -0.281 1.00 97.62 190 TYR A CA 1
ATOM 1494 C C . TYR A 1 190 ? -8.125 10.248 0.773 1.00 97.62 190 TYR A C 1
ATOM 1496 O O . TYR A 1 190 ? -8.816 10.670 1.701 1.00 97.62 190 TYR A O 1
ATOM 1504 N N . LEU A 1 191 ? -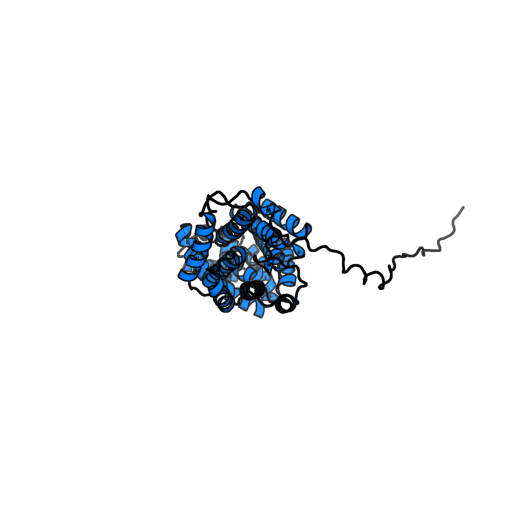6.871 10.687 0.592 1.00 95.06 191 LEU A N 1
ATOM 1505 C CA . LEU A 1 191 ? -6.202 11.630 1.509 1.00 95.06 191 LEU A CA 1
ATOM 1506 C C . LEU A 1 191 ? -6.883 13.010 1.556 1.00 95.06 191 LEU A C 1
ATOM 1508 O O . LEU A 1 191 ? -6.815 13.715 2.564 1.00 95.06 191 LEU A O 1
ATOM 1512 N N . GLN A 1 192 ? -7.584 13.389 0.484 1.00 95.75 192 GLN A N 1
ATOM 1513 C CA . GLN A 1 192 ? -8.436 14.583 0.427 1.00 95.75 192 GLN A CA 1
ATOM 1514 C C . GLN A 1 192 ? -9.859 14.351 0.948 1.00 95.75 192 GLN A C 1
ATOM 1516 O O . GLN A 1 192 ? -10.679 15.270 0.896 1.00 95.75 192 GLN A O 1
ATOM 1521 N N . LYS A 1 193 ? -10.165 13.149 1.448 1.00 96.25 193 LYS A N 1
ATOM 1522 C CA . LYS A 1 193 ? -11.489 12.728 1.927 1.00 96.25 193 LYS A CA 1
ATOM 1523 C C . LYS A 1 193 ? -12.569 12.719 0.847 1.00 96.25 193 LYS A C 1
ATOM 1525 O O . LYS A 1 193 ? -13.751 12.866 1.146 1.00 96.25 193 LYS A O 1
ATOM 1530 N N . LYS A 1 194 ? -12.167 12.557 -0.416 1.00 98.19 194 LYS A N 1
ATOM 1531 C CA . LYS A 1 194 ? -13.061 12.426 -1.575 1.00 98.19 194 LYS A CA 1
ATOM 1532 C C . LYS A 1 194 ? -13.313 10.944 -1.868 1.00 98.19 194 LYS A C 1
ATOM 1534 O O . LYS A 1 194 ? -13.010 10.470 -2.962 1.00 98.19 194 LYS A O 1
ATOM 1539 N N . TYR A 1 195 ? -13.836 10.223 -0.878 1.00 98.12 195 TYR A N 1
ATOM 1540 C CA . TYR A 1 195 ? -13.903 8.758 -0.889 1.00 98.12 195 TYR A CA 1
ATOM 1541 C C . TYR A 1 195 ? -14.736 8.210 -2.052 1.00 98.12 195 TYR A C 1
ATOM 1543 O O . TYR A 1 195 ? -14.309 7.304 -2.754 1.00 98.12 195 TYR A O 1
ATOM 1551 N N . GLU A 1 196 ? -15.888 8.812 -2.346 1.00 98.56 196 GLU A N 1
ATOM 1552 C CA . GLU A 1 196 ? -16.747 8.373 -3.450 1.00 98.56 196 GLU A CA 1
ATOM 1553 C C . GLU A 1 196 ? -16.092 8.592 -4.822 1.00 98.56 196 GLU A C 1
ATOM 1555 O O . GLU A 1 196 ? -16.309 7.810 -5.745 1.00 98.56 196 GLU A O 1
ATOM 1560 N N . HIS A 1 197 ? -15.260 9.633 -4.965 1.00 98.50 197 HIS A N 1
ATOM 1561 C CA . HIS A 1 197 ? -14.508 9.860 -6.204 1.00 98.50 197 HIS A CA 1
ATOM 1562 C C . HIS A 1 197 ? -13.367 8.850 -6.348 1.00 98.50 197 HIS A C 1
ATOM 1564 O O . HIS A 1 197 ? -13.120 8.373 -7.452 1.00 98.50 197 HIS A O 1
ATOM 1570 N N . SER A 1 198 ? -12.692 8.528 -5.241 1.00 98.75 198 SER A N 1
ATOM 1571 C CA . SER A 1 198 ? -11.671 7.481 -5.187 1.00 98.75 198 SER A CA 1
ATOM 1572 C C . SER A 1 198 ? -12.256 6.126 -5.602 1.00 98.75 198 SER A C 1
ATOM 1574 O O . SER A 1 198 ? -11.772 5.530 -6.564 1.00 98.75 198 SER A O 1
ATOM 1576 N N . ILE A 1 199 ? -13.381 5.718 -4.999 1.00 98.81 199 ILE A N 1
ATOM 1577 C CA . ILE A 1 199 ? -14.125 4.499 -5.365 1.00 98.81 199 ILE A CA 1
ATOM 1578 C C . ILE A 1 199 ? -14.467 4.490 -6.858 1.00 98.81 199 ILE A C 1
ATOM 1580 O O . ILE A 1 199 ? -14.209 3.501 -7.538 1.00 98.81 199 ILE A O 1
ATOM 1584 N N . GLY A 1 200 ? -14.981 5.603 -7.396 1.00 98.69 200 GLY A N 1
ATOM 1585 C CA . GLY A 1 200 ? -15.325 5.697 -8.816 1.00 98.69 200 GLY A CA 1
ATOM 1586 C C . GLY A 1 200 ? -14.134 5.467 -9.755 1.00 98.69 200 GLY A C 1
ATOM 1587 O O . GLY A 1 200 ? -14.288 4.815 -10.787 1.00 98.69 200 GLY A O 1
ATOM 1588 N N . ILE A 1 201 ? -12.938 5.956 -9.400 1.00 98.56 201 ILE A N 1
ATOM 1589 C CA . ILE A 1 201 ? -11.706 5.667 -10.153 1.00 98.56 201 ILE A CA 1
ATOM 1590 C C . ILE A 1 201 ? -11.349 4.184 -10.049 1.00 98.56 201 ILE A C 1
ATOM 1592 O O . ILE A 1 201 ? -11.013 3.567 -11.060 1.00 98.56 201 ILE A O 1
ATOM 1596 N N . ILE A 1 202 ? -11.431 3.616 -8.846 1.00 98.81 202 ILE A N 1
ATOM 1597 C CA . ILE A 1 202 ? -11.045 2.230 -8.575 1.00 98.81 202 ILE A CA 1
ATOM 1598 C C . ILE A 1 202 ? -11.929 1.246 -9.343 1.00 98.81 202 ILE A C 1
ATOM 1600 O O . ILE A 1 202 ? -11.415 0.412 -10.087 1.00 98.81 202 ILE A O 1
ATOM 1604 N N . GLU A 1 203 ? -13.251 1.360 -9.208 1.00 98.44 203 GLU A N 1
ATOM 1605 C CA . GLU A 1 203 ? -14.206 0.459 -9.862 1.00 98.44 203 GLU A CA 1
ATOM 1606 C C . GLU A 1 203 ? -14.103 0.550 -11.392 1.00 98.44 203 GLU A C 1
ATOM 1608 O O . GLU A 1 203 ? -14.136 -0.472 -12.085 1.00 98.44 203 GLU A O 1
ATOM 1613 N N . ALA A 1 204 ? -13.905 1.760 -11.930 1.00 98.50 204 ALA A N 1
ATOM 1614 C CA . ALA A 1 204 ? -13.680 1.957 -13.358 1.00 98.50 204 ALA A CA 1
ATOM 1615 C C . ALA A 1 204 ? -12.363 1.317 -13.824 1.00 98.50 204 ALA A C 1
ATOM 1617 O O . ALA A 1 204 ? -12.346 0.640 -14.852 1.00 98.50 204 ALA A O 1
ATOM 1618 N N . ALA A 1 205 ? -11.271 1.491 -13.071 1.00 98.25 205 ALA A N 1
ATOM 1619 C CA . ALA A 1 205 ? -9.968 0.916 -13.399 1.00 98.25 205 ALA A CA 1
ATOM 1620 C C . ALA A 1 205 ? -10.011 -0.618 -13.423 1.00 98.25 205 ALA A C 1
ATOM 1622 O O . ALA A 1 205 ? -9.526 -1.227 -14.379 1.00 98.25 205 ALA A O 1
ATOM 1623 N N . LEU A 1 206 ? -10.629 -1.234 -12.409 1.00 98.44 206 LEU A N 1
ATOM 1624 C CA . LEU A 1 206 ? -10.819 -2.684 -12.329 1.00 98.44 206 LEU A CA 1
ATOM 1625 C C . LEU A 1 206 ? -11.640 -3.190 -13.527 1.00 98.44 206 LEU A C 1
ATOM 1627 O O . LEU A 1 206 ? -11.150 -4.017 -14.300 1.00 98.44 206 LEU A O 1
ATOM 1631 N N . THR A 1 207 ? -12.810 -2.586 -13.768 1.00 97.81 207 THR A N 1
ATOM 1632 C CA . THR A 1 207 ? -13.725 -2.948 -14.869 1.00 97.81 207 THR A CA 1
ATOM 1633 C C . THR A 1 207 ? -13.079 -2.808 -16.250 1.00 97.81 207 THR A C 1
ATOM 1635 O O . THR A 1 207 ? -13.333 -3.606 -17.153 1.00 97.81 207 THR A O 1
ATOM 1638 N N . MET A 1 208 ? -12.227 -1.798 -16.441 1.00 96.88 208 MET A N 1
ATOM 1639 C CA . MET A 1 208 ? -11.549 -1.532 -17.714 1.00 96.88 208 MET A CA 1
ATOM 1640 C C . MET A 1 208 ? -10.264 -2.352 -17.916 1.00 96.88 208 MET A C 1
ATOM 1642 O O . MET A 1 208 ? -9.472 -2.049 -18.809 1.00 96.88 208 MET A O 1
ATOM 1646 N N . GLY A 1 209 ? -10.067 -3.412 -17.129 1.00 94.44 209 GLY A N 1
ATOM 1647 C CA . GLY A 1 209 ? -9.002 -4.393 -17.326 1.00 94.44 209 GLY A CA 1
ATOM 1648 C C . GLY A 1 209 ? -7.864 -4.327 -16.312 1.00 94.44 209 GLY A C 1
ATOM 1649 O O . GLY A 1 209 ? -6.926 -5.110 -16.439 1.00 94.44 209 GLY A O 1
ATOM 1650 N N . GLY A 1 210 ? -7.944 -3.459 -15.297 1.00 96.06 210 GLY A N 1
ATOM 1651 C CA . GLY A 1 210 ? -6.979 -3.417 -14.195 1.00 96.06 210 GLY A CA 1
ATOM 1652 C C . GLY A 1 210 ? -6.876 -4.745 -13.438 1.00 96.06 210 GLY A C 1
ATOM 1653 O O . GLY A 1 210 ? -5.783 -5.112 -13.017 1.00 96.06 210 GLY A O 1
ATOM 1654 N N . GLU A 1 211 ? -7.969 -5.514 -13.364 1.00 95.69 211 GLU A N 1
ATOM 1655 C CA . GLU A 1 211 ? -8.017 -6.853 -12.745 1.00 95.69 211 GLU A CA 1
ATOM 1656 C C . GLU A 1 211 ? -7.037 -7.864 -13.361 1.00 95.69 211 GLU A C 1
ATOM 1658 O O . GLU A 1 211 ? -6.655 -8.833 -12.710 1.00 95.69 211 GLU A O 1
ATOM 1663 N N . GLN A 1 212 ? -6.595 -7.648 -14.604 1.00 96.50 212 GLN A N 1
ATOM 1664 C CA . GLN A 1 212 ? -5.653 -8.547 -15.281 1.00 96.50 212 GLN A CA 1
ATOM 1665 C C . GLN A 1 212 ? -4.221 -8.431 -14.742 1.00 96.50 212 GLN A C 1
ATOM 1667 O O . GLN A 1 212 ? -3.397 -9.294 -15.038 1.00 96.50 212 GLN A O 1
ATOM 1672 N N . TYR A 1 213 ? -3.917 -7.378 -13.977 1.00 98.25 213 TYR A N 1
ATOM 1673 C CA . TYR A 1 213 ? -2.598 -7.092 -13.419 1.00 98.25 213 TYR A CA 1
ATOM 1674 C C . TYR A 1 213 ? -2.652 -7.269 -11.897 1.00 98.25 213 TYR A C 1
ATOM 1676 O O . TYR A 1 213 ? -3.080 -6.343 -11.203 1.00 98.25 213 TYR A O 1
ATOM 1684 N N . PRO A 1 214 ? -2.233 -8.428 -11.348 1.00 98.56 214 PRO A N 1
ATOM 1685 C CA . PRO A 1 214 ? -2.514 -8.758 -9.951 1.00 98.56 214 PRO A CA 1
ATOM 1686 C C . PRO A 1 214 ? -1.970 -7.742 -8.944 1.00 98.56 214 PRO A C 1
ATOM 1688 O O . PRO A 1 214 ? -2.696 -7.370 -8.029 1.00 98.56 214 PRO A O 1
ATOM 1691 N N . ILE A 1 215 ? -0.747 -7.226 -9.128 1.00 98.75 215 ILE A N 1
ATOM 1692 C CA . ILE A 1 215 ? -0.175 -6.213 -8.222 1.00 98.75 215 ILE A CA 1
ATOM 1693 C C . ILE A 1 215 ? -1.023 -4.924 -8.228 1.00 98.75 215 ILE A C 1
ATOM 1695 O O . ILE A 1 215 ? -1.542 -4.569 -7.170 1.00 98.75 215 ILE A O 1
ATOM 1699 N N . PRO A 1 216 ? -1.249 -4.237 -9.368 1.00 98.75 216 PRO A N 1
ATOM 1700 C CA . PRO A 1 216 ? -2.169 -3.099 -9.415 1.00 98.75 216 PRO A CA 1
ATOM 1701 C C . PRO A 1 216 ? -3.566 -3.382 -8.856 1.00 98.75 216 PRO A C 1
ATOM 1703 O O . PRO A 1 216 ? -4.092 -2.566 -8.101 1.00 98.75 216 PRO A O 1
ATOM 1706 N N . ALA A 1 217 ? -4.157 -4.532 -9.189 1.00 98.88 217 ALA A N 1
ATOM 1707 C CA . ALA A 1 217 ? -5.490 -4.904 -8.730 1.00 98.88 217 ALA A CA 1
ATOM 1708 C C . ALA A 1 217 ? -5.561 -5.042 -7.201 1.00 98.88 217 ALA A C 1
ATOM 1710 O O . ALA A 1 217 ? -6.493 -4.517 -6.594 1.00 98.88 217 ALA A O 1
ATOM 1711 N N . ILE A 1 218 ? -4.557 -5.658 -6.561 1.00 98.94 218 ILE A N 1
ATOM 1712 C CA . ILE A 1 218 ? -4.463 -5.742 -5.093 1.00 98.94 218 ILE A CA 1
ATOM 1713 C C . ILE A 1 218 ? -4.522 -4.338 -4.480 1.00 98.94 218 ILE A C 1
ATOM 1715 O O . ILE A 1 218 ? -5.362 -4.081 -3.620 1.00 98.94 218 ILE A O 1
ATOM 1719 N N . TYR A 1 219 ? -3.686 -3.409 -4.948 1.00 98.88 219 TYR A N 1
ATOM 1720 C CA . TYR A 1 219 ? -3.635 -2.051 -4.397 1.00 98.88 219 TYR A CA 1
ATOM 1721 C C . TYR A 1 219 ? -4.916 -1.243 -4.673 1.00 98.88 219 TYR A C 1
ATOM 1723 O O . TYR A 1 219 ? -5.377 -0.513 -3.794 1.00 98.88 219 TYR A O 1
ATOM 1731 N N . LEU A 1 220 ? -5.539 -1.414 -5.844 1.00 98.94 220 LEU A N 1
ATOM 1732 C CA . LEU A 1 220 ? -6.851 -0.836 -6.158 1.00 98.94 220 LEU A CA 1
ATOM 1733 C C . LEU A 1 220 ? -7.925 -1.326 -5.176 1.00 98.94 220 LEU A C 1
ATOM 1735 O O . LEU A 1 220 ? -8.637 -0.514 -4.586 1.00 98.94 220 LEU A O 1
ATOM 1739 N N . HIS A 1 221 ? -8.011 -2.637 -4.940 1.00 98.94 221 HIS A N 1
ATOM 1740 C CA . HIS A 1 221 ? -8.947 -3.189 -3.964 1.00 98.94 221 HIS A CA 1
ATOM 1741 C C . HIS A 1 221 ? -8.658 -2.686 -2.545 1.00 98.94 221 HIS A C 1
ATOM 1743 O O . HIS A 1 221 ? -9.592 -2.283 -1.857 1.00 98.94 221 HIS A O 1
ATOM 1749 N N . LEU A 1 222 ? -7.394 -2.638 -2.109 1.00 98.88 222 LEU A N 1
ATOM 1750 C CA . LEU A 1 222 ? -7.031 -2.115 -0.787 1.00 98.88 222 LEU A CA 1
ATOM 1751 C C . LEU A 1 222 ? -7.430 -0.642 -0.612 1.00 98.88 222 LEU A C 1
ATOM 1753 O O . LEU A 1 222 ? -7.949 -0.282 0.444 1.00 98.88 222 LEU A O 1
ATOM 1757 N N . ALA A 1 223 ? -7.273 0.194 -1.642 1.00 98.81 223 ALA A N 1
ATOM 1758 C CA . ALA A 1 223 ? -7.764 1.571 -1.609 1.00 98.81 223 ALA A CA 1
ATOM 1759 C C . ALA A 1 223 ? -9.298 1.630 -1.462 1.00 98.81 223 ALA A C 1
ATOM 1761 O O . ALA A 1 223 ? -9.800 2.397 -0.642 1.00 98.81 223 ALA A O 1
ATOM 1762 N N . ALA A 1 224 ? -10.043 0.750 -2.139 1.00 98.88 224 ALA A N 1
ATOM 1763 C CA . ALA A 1 224 ? -11.496 0.671 -1.967 1.00 98.88 224 ALA A CA 1
ATOM 1764 C C . ALA A 1 224 ? -11.891 0.224 -0.550 1.00 98.88 224 ALA A C 1
ATOM 1766 O O . ALA A 1 224 ? -12.848 0.761 0.010 1.00 98.88 224 ALA A O 1
ATOM 1767 N N . VAL A 1 225 ? -11.138 -0.690 0.081 1.00 98.81 225 VAL A N 1
ATOM 1768 C CA . VAL A 1 225 ? -11.331 -1.029 1.507 1.00 98.81 225 VAL A CA 1
ATOM 1769 C C . VAL A 1 225 ? -11.196 0.227 2.367 1.00 98.81 225 VAL A C 1
ATOM 1771 O O . VAL A 1 225 ? -12.044 0.484 3.222 1.00 98.81 225 VAL A O 1
ATOM 1774 N N . MET A 1 226 ? -10.155 1.031 2.137 1.00 98.31 226 MET A N 1
ATOM 1775 C CA . MET A 1 226 ? -9.927 2.272 2.883 1.00 98.31 226 MET A CA 1
ATOM 1776 C C . MET A 1 226 ? -11.098 3.249 2.722 1.00 98.31 226 MET A C 1
ATOM 1778 O O . MET A 1 226 ? -11.602 3.766 3.724 1.00 98.31 226 MET A O 1
ATOM 1782 N N . ASP A 1 227 ? -11.555 3.475 1.488 1.00 98.50 227 ASP A N 1
ATOM 1783 C CA . ASP A 1 227 ? -12.676 4.367 1.180 1.00 98.50 227 ASP A CA 1
ATOM 1784 C C . ASP A 1 227 ? -13.984 3.890 1.823 1.00 98.50 227 ASP A C 1
ATOM 1786 O O . ASP A 1 227 ? -14.643 4.647 2.544 1.00 98.50 227 ASP A O 1
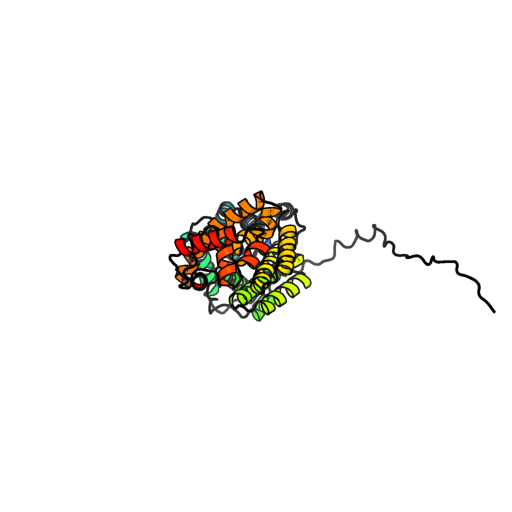ATOM 1790 N N . HIS A 1 228 ? -14.346 2.619 1.635 1.00 98.50 228 HIS A N 1
ATOM 1791 C CA . HIS A 1 228 ? -15.568 2.052 2.201 1.00 98.50 228 HIS A CA 1
ATOM 1792 C C . HIS A 1 228 ? -15.552 2.056 3.732 1.00 98.50 228 HIS A C 1
ATOM 1794 O O . HIS A 1 228 ? -16.563 2.391 4.354 1.00 98.50 228 HIS A O 1
ATOM 1800 N N . MET A 1 229 ? -14.407 1.789 4.366 1.00 97.19 229 MET A N 1
ATOM 1801 C CA . MET A 1 229 ? -14.281 1.899 5.823 1.00 97.19 229 MET A CA 1
ATOM 1802 C C . MET A 1 229 ? -14.429 3.339 6.318 1.00 97.19 229 MET A C 1
ATOM 1804 O O . MET A 1 229 ? -15.022 3.572 7.377 1.00 97.19 229 MET A O 1
ATOM 1808 N N . SER A 1 230 ? -13.943 4.320 5.556 1.00 95.44 230 SER A N 1
ATOM 1809 C CA . SER A 1 230 ? -14.167 5.741 5.843 1.00 95.44 230 SER A CA 1
ATOM 1810 C C . SER A 1 230 ? -15.631 6.164 5.676 1.00 95.44 230 SER A C 1
ATOM 1812 O O . SER A 1 230 ? -16.087 7.053 6.396 1.00 95.44 230 SER A O 1
ATOM 1814 N N . LEU A 1 231 ? -16.386 5.483 4.811 1.00 95.94 231 LEU A N 1
ATOM 1815 C CA . LEU A 1 231 ? -17.829 5.666 4.618 1.00 95.94 231 LEU A CA 1
ATOM 1816 C C . LEU A 1 231 ? -18.703 4.784 5.531 1.00 95.94 231 LEU A C 1
ATOM 1818 O O . LEU A 1 231 ? -19.926 4.794 5.390 1.00 95.94 231 LEU A O 1
ATOM 1822 N N . LYS A 1 232 ? -18.105 4.037 6.472 1.00 95.38 232 LYS A N 1
ATOM 1823 C CA . LYS A 1 232 ? -18.794 3.059 7.337 1.00 95.38 232 LYS A CA 1
ATOM 1824 C C . LYS A 1 232 ? -19.579 1.991 6.556 1.00 95.38 232 LYS A C 1
ATOM 1826 O O . LYS A 1 232 ? -20.701 1.649 6.917 1.00 95.38 232 LYS A O 1
ATOM 1831 N N . GLN A 1 233 ? -18.982 1.459 5.492 1.00 97.19 233 GLN A N 1
ATOM 1832 C CA . GLN A 1 233 ? -19.543 0.400 4.645 1.00 97.19 233 GLN A CA 1
ATOM 1833 C C . GLN A 1 233 ? -18.707 -0.889 4.780 1.00 97.19 233 GLN A C 1
ATOM 1835 O O . GLN A 1 233 ? -17.998 -1.251 3.839 1.00 97.19 233 GLN A O 1
ATOM 1840 N N . PRO A 1 234 ? -18.735 -1.566 5.947 1.00 96.88 234 PRO A N 1
ATOM 1841 C CA . PRO A 1 234 ? -17.859 -2.706 6.221 1.00 96.88 234 PRO A CA 1
ATOM 1842 C C . PRO A 1 234 ? -18.094 -3.885 5.271 1.00 96.88 234 PRO A C 1
ATOM 1844 O O . PRO A 1 234 ? -17.122 -4.500 4.856 1.00 96.88 234 PRO A O 1
ATOM 1847 N N . ASP A 1 235 ? -19.336 -4.139 4.852 1.00 97.69 235 ASP A N 1
ATOM 1848 C CA . ASP A 1 235 ? -19.656 -5.258 3.954 1.00 97.69 235 ASP A CA 1
ATOM 1849 C C . ASP A 1 235 ? -18.943 -5.119 2.597 1.00 97.69 235 ASP A C 1
ATOM 1851 O O . ASP A 1 235 ? -18.246 -6.027 2.152 1.00 97.69 235 ASP A O 1
ATOM 1855 N N . LYS A 1 236 ? -19.016 -3.931 1.977 1.00 98.56 236 LYS A N 1
ATOM 1856 C CA . LYS A 1 236 ? -18.299 -3.638 0.723 1.00 98.56 236 LYS A CA 1
ATOM 1857 C C . LYS A 1 236 ? -16.784 -3.663 0.909 1.00 98.56 236 LYS A C 1
ATOM 1859 O O . LYS A 1 236 ? -16.044 -4.116 0.040 1.00 98.56 236 LYS A O 1
ATOM 1864 N N . ALA A 1 237 ? -16.309 -3.169 2.049 1.00 98.69 237 ALA A N 1
ATOM 1865 C CA . ALA A 1 237 ? -14.895 -3.226 2.382 1.00 98.69 237 ALA A CA 1
ATOM 1866 C C . ALA A 1 237 ? -14.410 -4.683 2.547 1.00 98.69 237 ALA A C 1
ATOM 1868 O O . ALA A 1 237 ? -13.299 -4.996 2.129 1.00 98.69 237 ALA A O 1
ATOM 1869 N N . GLU A 1 238 ? -15.222 -5.589 3.101 1.00 98.69 238 GLU A N 1
ATOM 1870 C CA . GLU A 1 238 ? -14.894 -7.018 3.176 1.00 98.69 238 GLU A CA 1
ATOM 1871 C C . GLU A 1 238 ? -14.847 -7.651 1.779 1.00 98.69 238 GLU A C 1
ATOM 1873 O O . GLU A 1 238 ? -13.903 -8.385 1.487 1.00 98.69 238 GLU A O 1
ATOM 1878 N N . GLU A 1 239 ? -15.794 -7.329 0.891 1.00 98.75 239 GLU A N 1
ATOM 1879 C CA . GLU A 1 239 ? -15.791 -7.808 -0.500 1.00 98.75 239 GLU A CA 1
ATOM 1880 C C . GLU A 1 239 ? -14.485 -7.444 -1.224 1.00 98.75 239 GLU A C 1
ATOM 1882 O O . GLU A 1 239 ? -13.812 -8.320 -1.776 1.00 98.75 239 GLU A O 1
ATOM 1887 N N . HIS A 1 240 ? -14.071 -6.172 -1.161 1.00 98.88 240 HIS A N 1
ATOM 1888 C CA . HIS A 1 240 ? -12.803 -5.735 -1.751 1.00 98.88 240 HIS A CA 1
ATOM 1889 C C . HIS A 1 240 ? -11.587 -6.365 -1.061 1.00 98.88 240 HIS A C 1
ATOM 1891 O O . HIS A 1 240 ? -10.642 -6.749 -1.751 1.00 98.88 240 HIS A O 1
ATOM 1897 N N . LEU A 1 241 ? -11.593 -6.521 0.270 1.00 98.88 241 LEU A N 1
ATOM 1898 C CA . LEU A 1 241 ? -10.488 -7.180 0.969 1.00 98.88 241 LEU A CA 1
ATOM 1899 C C . LEU A 1 241 ? -10.327 -8.629 0.497 1.00 98.88 241 LEU A C 1
ATOM 1901 O O . LEU A 1 241 ? -9.207 -9.067 0.243 1.00 98.88 241 LEU A O 1
ATOM 1905 N N . LEU A 1 242 ? -11.426 -9.378 0.395 1.00 98.81 242 LEU A N 1
ATOM 1906 C CA . LEU A 1 242 ? -11.393 -10.772 -0.038 1.00 98.81 242 LEU A CA 1
ATOM 1907 C C . LEU A 1 242 ? -10.935 -10.889 -1.495 1.00 98.81 242 LEU A C 1
ATOM 1909 O O . LEU A 1 242 ? -10.118 -11.756 -1.789 1.00 98.81 242 LEU A O 1
ATOM 1913 N N . ALA A 1 243 ? -11.366 -9.983 -2.377 1.00 98.81 243 ALA A N 1
ATOM 1914 C CA . ALA A 1 243 ? -10.869 -9.928 -3.751 1.00 98.81 243 ALA A CA 1
ATOM 1915 C C . ALA A 1 243 ? -9.351 -9.667 -3.808 1.00 98.81 243 ALA A C 1
ATOM 1917 O O . ALA A 1 243 ? -8.626 -10.397 -4.485 1.00 98.81 243 ALA A O 1
ATOM 1918 N N . ALA A 1 244 ? -8.845 -8.696 -3.036 1.00 98.88 244 ALA A N 1
ATOM 1919 C CA . ALA A 1 244 ? -7.404 -8.461 -2.914 1.00 98.88 244 ALA A CA 1
ATOM 1920 C C . ALA A 1 244 ? -6.670 -9.704 -2.388 1.00 98.88 244 ALA A C 1
ATOM 1922 O O . ALA A 1 244 ? -5.589 -10.047 -2.862 1.00 98.88 244 ALA A O 1
ATOM 1923 N N . TRP A 1 245 ? -7.250 -10.381 -1.396 1.00 98.75 245 TRP A N 1
ATOM 1924 C CA . TRP A 1 245 ? -6.638 -11.532 -0.745 1.00 98.75 245 TRP A CA 1
ATOM 1925 C C . TRP A 1 245 ? -6.544 -12.756 -1.661 1.00 98.75 245 TRP A C 1
ATOM 1927 O O . TRP A 1 245 ? -5.506 -13.417 -1.680 1.00 98.75 245 TRP A O 1
ATOM 1937 N N . GLU A 1 246 ? -7.579 -13.031 -2.458 1.00 98.50 246 GLU A N 1
ATOM 1938 C CA . GLU A 1 246 ? -7.568 -14.111 -3.455 1.00 98.50 246 GLU A CA 1
ATOM 1939 C C . GLU A 1 246 ? -6.504 -13.887 -4.542 1.00 98.50 246 GLU A C 1
ATOM 1941 O O . GLU A 1 246 ? -5.881 -14.845 -4.999 1.00 98.50 246 GLU A O 1
ATOM 1946 N N . LEU A 1 247 ? -6.240 -12.629 -4.916 1.00 98.62 247 LEU A N 1
ATOM 1947 C CA . LEU A 1 247 ? -5.156 -12.279 -5.841 1.00 98.62 247 LEU A CA 1
ATOM 1948 C C . LEU A 1 247 ? -3.771 -12.426 -5.196 1.00 98.62 247 LEU A C 1
ATOM 1950 O O . LEU A 1 247 ? -2.844 -12.932 -5.825 1.00 98.62 247 LEU A O 1
ATOM 1954 N N . ALA A 1 248 ? -3.623 -11.973 -3.951 1.00 98.69 248 ALA A N 1
ATOM 1955 C CA . ALA A 1 248 ? -2.332 -11.860 -3.282 1.00 98.69 248 ALA A CA 1
ATOM 1956 C C . ALA A 1 248 ? -1.802 -13.186 -2.733 1.00 98.69 248 ALA A C 1
ATOM 1958 O O . ALA A 1 248 ? -0.627 -13.516 -2.904 1.00 98.69 248 ALA A O 1
ATOM 1959 N N . ARG A 1 249 ? -2.662 -13.946 -2.048 1.00 97.94 249 ARG A N 1
ATOM 1960 C CA . ARG A 1 249 ? -2.268 -15.107 -1.242 1.00 97.94 249 ARG A CA 1
ATOM 1961 C C . ARG A 1 249 ? -1.545 -16.209 -2.032 1.00 97.94 249 ARG A C 1
ATOM 1963 O O . ARG A 1 249 ? -0.585 -16.750 -1.486 1.00 97.94 249 ARG A O 1
ATOM 1970 N N . PRO A 1 250 ? -1.946 -16.576 -3.267 1.00 98.31 250 PRO A N 1
ATOM 1971 C CA . PRO A 1 250 ? -1.278 -17.647 -4.012 1.00 98.31 250 PRO A CA 1
ATOM 1972 C C . PRO A 1 250 ? 0.199 -17.378 -4.333 1.00 98.31 250 PRO A C 1
ATOM 1974 O O . PRO A 1 250 ? 0.971 -18.328 -4.445 1.00 98.31 250 PRO A O 1
ATOM 1977 N N . ASP A 1 251 ? 0.579 -16.106 -4.474 1.00 98.44 251 ASP A N 1
ATOM 1978 C CA . ASP A 1 251 ? 1.944 -15.658 -4.785 1.00 98.44 251 ASP A CA 1
ATOM 1979 C C . ASP A 1 251 ? 2.612 -14.931 -3.606 1.00 98.44 251 ASP A C 1
ATOM 1981 O O . ASP A 1 251 ? 3.681 -14.348 -3.769 1.00 98.44 251 ASP A O 1
ATOM 1985 N N . ASP A 1 252 ? 1.987 -14.963 -2.425 1.00 97.88 252 ASP A N 1
ATOM 1986 C CA . ASP A 1 252 ? 2.490 -14.347 -1.198 1.00 97.88 252 ASP A CA 1
ATOM 1987 C C . ASP A 1 252 ? 2.686 -12.818 -1.274 1.00 97.88 252 ASP A C 1
ATOM 1989 O O . ASP A 1 252 ? 3.506 -12.260 -0.555 1.00 97.88 252 ASP A O 1
ATOM 1993 N N . LEU A 1 253 ? 1.924 -12.120 -2.126 1.00 98.69 253 LEU A N 1
ATOM 1994 C CA . LEU A 1 253 ? 2.042 -10.672 -2.372 1.00 98.69 253 LEU A CA 1
ATOM 1995 C C . LEU A 1 253 ? 1.378 -9.834 -1.261 1.00 98.69 253 LEU A C 1
ATOM 1997 O O . LEU A 1 253 ? 0.359 -9.172 -1.471 1.00 98.69 253 LEU A O 1
ATOM 2001 N N . ILE A 1 254 ? 1.924 -9.908 -0.047 1.00 98.50 254 ILE A N 1
ATOM 2002 C CA . ILE A 1 254 ? 1.294 -9.405 1.181 1.00 98.50 254 ILE A CA 1
ATOM 2003 C C . ILE A 1 254 ? 1.739 -8.000 1.637 1.00 98.50 254 ILE A C 1
ATOM 2005 O O . ILE A 1 254 ? 1.138 -7.471 2.576 1.00 98.50 254 ILE A O 1
ATOM 2009 N N . GLU A 1 255 ? 2.734 -7.371 0.997 1.00 98.50 255 GLU A N 1
ATOM 2010 C CA . GLU A 1 255 ? 3.296 -6.068 1.422 1.00 98.50 255 GLU A CA 1
ATOM 2011 C C . GLU A 1 255 ? 2.217 -4.984 1.520 1.00 98.50 255 GLU A C 1
ATOM 2013 O O . GLU A 1 255 ? 2.066 -4.349 2.565 1.00 98.50 255 GLU A O 1
ATOM 2018 N N . GLY A 1 256 ? 1.373 -4.853 0.490 1.00 98.06 256 GLY A N 1
ATOM 2019 C CA . GLY A 1 256 ? 0.328 -3.828 0.439 1.00 98.06 256 GLY A CA 1
ATOM 2020 C C . GLY A 1 256 ? -0.650 -3.879 1.621 1.00 98.06 256 GLY A C 1
ATOM 2021 O O . GLY A 1 256 ? -1.090 -2.831 2.099 1.00 98.06 256 GLY A O 1
ATOM 2022 N N . PHE A 1 257 ? -0.947 -5.071 2.155 1.00 98.62 257 PHE A N 1
ATOM 2023 C CA . PHE A 1 257 ? -1.795 -5.233 3.344 1.00 98.62 257 PHE A CA 1
ATOM 2024 C C . PHE A 1 257 ? -1.110 -4.672 4.595 1.00 98.62 257 PHE A C 1
ATOM 2026 O O . PHE A 1 257 ? -1.764 -4.074 5.452 1.00 98.62 257 PHE A O 1
ATOM 2033 N N . GLY A 1 258 ? 0.208 -4.857 4.696 1.00 97.50 258 GLY A N 1
ATOM 2034 C CA . GLY A 1 258 ? 1.020 -4.368 5.804 1.00 97.50 258 GLY A CA 1
ATOM 2035 C C . GLY A 1 258 ? 1.194 -2.851 5.769 1.00 97.50 258 GLY A C 1
ATOM 2036 O O . GLY A 1 258 ? 1.028 -2.201 6.805 1.00 97.50 258 GLY A O 1
ATOM 2037 N N . GLU A 1 259 ? 1.456 -2.295 4.584 1.00 96.06 259 GLU A N 1
ATOM 2038 C CA . GLU A 1 259 ? 1.616 -0.855 4.334 1.00 96.06 259 GLU A CA 1
ATOM 2039 C C . GLU A 1 259 ? 0.350 -0.063 4.672 1.00 96.06 259 GLU A C 1
ATOM 2041 O O . GLU A 1 259 ? 0.413 0.999 5.294 1.00 96.06 259 GLU A O 1
ATOM 2046 N N . HIS A 1 260 ? -0.814 -0.607 4.309 1.00 96.62 260 HIS A N 1
ATOM 2047 C CA . HIS A 1 260 ? -2.100 0.067 4.472 1.00 96.62 260 HIS A CA 1
ATOM 2048 C C . HIS A 1 260 ? -2.828 -0.300 5.767 1.00 96.62 260 HIS A C 1
ATOM 2050 O O . HIS A 1 260 ? -3.897 0.257 6.013 1.00 96.62 260 HIS A O 1
ATOM 2056 N N . HIS A 1 261 ? -2.281 -1.184 6.616 1.00 95.81 261 HIS A N 1
ATOM 2057 C CA . HIS A 1 261 ? -2.959 -1.740 7.805 1.00 95.81 261 HIS A CA 1
ATOM 2058 C C . HIS A 1 261 ? -3.763 -0.695 8.597 1.00 95.81 261 HIS A C 1
ATOM 2060 O O . HIS A 1 261 ? -4.958 -0.880 8.839 1.00 95.81 261 HIS A O 1
ATOM 2066 N N . GLY A 1 262 ? -3.144 0.442 8.929 1.00 90.19 262 GLY A N 1
ATOM 2067 C CA . GLY A 1 262 ? -3.792 1.500 9.708 1.00 90.19 262 GLY A CA 1
ATOM 2068 C C . GLY A 1 262 ? -4.985 2.165 9.005 1.00 90.19 262 GLY A C 1
ATOM 2069 O O . GLY A 1 262 ? -5.917 2.619 9.669 1.00 90.19 262 GLY A O 1
ATOM 2070 N N . LEU A 1 263 ? -4.982 2.212 7.672 1.00 94.81 263 LEU A N 1
ATOM 2071 C CA . LEU A 1 263 ? -6.034 2.813 6.848 1.00 94.81 263 LEU A CA 1
ATOM 2072 C C . LEU A 1 263 ? -7.173 1.835 6.540 1.00 94.81 263 LEU A C 1
ATOM 2074 O O . LEU A 1 263 ? -8.310 2.282 6.374 1.00 94.81 263 LEU A O 1
ATOM 2078 N N . LEU A 1 264 ? -6.895 0.525 6.561 1.00 97.06 264 LEU A N 1
ATOM 2079 C CA . LEU A 1 264 ? -7.867 -0.556 6.336 1.00 97.06 264 LEU A CA 1
ATOM 2080 C C . LEU A 1 264 ? -8.902 -0.702 7.467 1.00 97.06 264 LEU A C 1
ATOM 2082 O O . LEU A 1 264 ? -9.726 -1.611 7.440 1.00 97.06 264 LEU A O 1
ATOM 2086 N N . GLY A 1 265 ? -8.882 0.168 8.483 1.00 94.25 265 GLY A N 1
ATOM 2087 C CA . GLY A 1 265 ? -9.974 0.291 9.452 1.00 94.25 265 GLY A CA 1
ATOM 2088 C C . GLY A 1 265 ? -10.238 -0.981 10.260 1.00 94.25 265 GLY A C 1
ATOM 2089 O O . GLY A 1 265 ? -11.385 -1.304 10.540 1.00 94.25 265 GLY A O 1
ATOM 2090 N N . GLY A 1 266 ? -9.203 -1.743 10.612 1.00 95.44 266 GLY A N 1
ATOM 2091 C CA . GLY A 1 266 ? -9.372 -2.984 11.374 1.00 95.44 266 GLY A CA 1
ATOM 2092 C C . GLY A 1 266 ? -9.912 -4.168 10.563 1.00 95.44 266 GLY A C 1
ATOM 2093 O O . GLY A 1 266 ? -10.250 -5.197 11.144 1.00 95.44 266 GLY A O 1
ATOM 2094 N N . MET A 1 267 ? -10.015 -4.046 9.233 1.00 97.44 267 MET A N 1
ATOM 2095 C CA . MET A 1 267 ? -10.539 -5.117 8.381 1.00 97.44 267 MET A CA 1
ATOM 2096 C C . MET A 1 267 ? -9.650 -6.373 8.405 1.00 97.44 267 MET A C 1
ATOM 2098 O O . MET A 1 267 ? -10.138 -7.502 8.341 1.00 97.44 267 MET A O 1
ATOM 2102 N N . LEU A 1 268 ? -8.337 -6.202 8.583 1.00 97.31 268 LEU A N 1
ATOM 2103 C CA . LEU A 1 268 ? -7.413 -7.328 8.738 1.00 97.31 268 LEU A CA 1
ATOM 2104 C C . LEU A 1 268 ? -7.665 -8.097 10.042 1.00 97.31 268 LEU A C 1
ATOM 2106 O O . LEU A 1 268 ? -7.605 -9.323 10.049 1.00 97.31 268 LEU A O 1
ATOM 2110 N N . GLU A 1 269 ? -7.997 -7.410 11.135 1.00 96.19 269 GLU A N 1
ATOM 2111 C CA . GLU A 1 269 ? -8.397 -8.025 12.401 1.00 96.19 269 GLU A CA 1
ATOM 2112 C C . GLU A 1 269 ? -9.757 -8.731 12.316 1.00 96.19 269 GLU A C 1
ATOM 2114 O O . GLU A 1 269 ? -9.936 -9.787 12.932 1.00 96.19 269 GLU A O 1
ATOM 2119 N N . ALA A 1 270 ? -10.697 -8.148 11.571 1.00 96.31 270 ALA A N 1
ATOM 2120 C CA . ALA A 1 270 ? -12.047 -8.675 11.398 1.00 96.31 270 ALA A CA 1
ATOM 2121 C C . ALA A 1 270 ? -12.070 -9.944 10.532 1.00 96.31 270 ALA A C 1
ATOM 2123 O O . ALA A 1 270 ? -12.769 -10.902 10.857 1.00 96.31 270 ALA A O 1
ATOM 2124 N N . VAL A 1 271 ? -11.266 -9.981 9.464 1.00 97.44 271 VAL A N 1
ATOM 2125 C CA . VAL A 1 271 ? -11.337 -11.034 8.440 1.00 97.44 271 VAL A CA 1
ATOM 2126 C C . VAL A 1 271 ? -10.083 -11.907 8.440 1.00 97.44 271 VAL A C 1
ATOM 2128 O O . VAL A 1 271 ? -10.154 -13.104 8.734 1.00 97.44 271 VAL A O 1
ATOM 2131 N N . VAL A 1 272 ? -8.915 -11.324 8.144 1.00 97.44 272 VAL A N 1
ATOM 2132 C CA . VAL A 1 272 ? -7.678 -12.092 7.908 1.00 97.44 272 VAL A CA 1
ATOM 2133 C C . VAL A 1 272 ? -7.208 -12.792 9.175 1.00 97.44 272 VAL A C 1
ATOM 2135 O O . VAL A 1 272 ? -6.911 -13.979 9.145 1.00 97.44 272 VAL A O 1
ATOM 2138 N N . LYS A 1 273 ? -7.222 -12.111 10.321 1.00 95.94 273 LYS A N 1
ATOM 2139 C CA . LYS A 1 273 ? -6.854 -12.700 11.613 1.00 95.94 273 LYS A CA 1
ATOM 2140 C C . LYS A 1 273 ? -7.721 -13.907 11.983 1.00 95.94 273 LYS A C 1
ATOM 2142 O O . LYS A 1 273 ? -7.221 -14.828 12.623 1.00 95.94 273 LYS A O 1
ATOM 2147 N N . GLN A 1 274 ? -9.000 -13.894 11.604 1.00 94.62 274 GLN A N 1
ATOM 2148 C CA . GLN A 1 274 ? -9.945 -14.964 11.934 1.00 94.62 274 GLN A CA 1
ATOM 2149 C C . GLN A 1 274 ? -9.757 -16.184 11.028 1.00 94.62 274 GLN A C 1
ATOM 2151 O O . GLN A 1 274 ? -9.820 -17.316 11.500 1.00 94.62 274 GLN A O 1
ATOM 2156 N N . ARG A 1 275 ? -9.526 -15.958 9.728 1.00 97.00 275 ARG A N 1
ATOM 2157 C CA . ARG A 1 275 ? -9.451 -17.026 8.716 1.00 97.00 275 ARG A CA 1
ATOM 2158 C C . ARG A 1 275 ? -8.023 -17.536 8.473 1.00 97.00 275 ARG A C 1
ATOM 2160 O O . ARG A 1 275 ? -7.837 -18.728 8.244 1.00 97.00 275 ARG A O 1
ATOM 2167 N N . TRP A 1 276 ? -7.026 -16.656 8.556 1.00 97.88 276 TRP A N 1
ATOM 2168 C CA . TRP A 1 276 ? -5.609 -16.905 8.253 1.00 97.88 276 TRP A CA 1
ATOM 2169 C C . TRP A 1 276 ? -4.682 -16.265 9.309 1.00 97.88 276 TRP A C 1
ATOM 2171 O O . TRP A 1 276 ? -3.955 -15.309 9.027 1.00 97.88 276 TRP A O 1
ATOM 2181 N N . PRO A 1 277 ? -4.681 -16.772 10.557 1.00 96.81 277 PRO A N 1
ATOM 2182 C CA . PRO A 1 277 ? -3.968 -16.142 11.671 1.00 96.81 277 PRO A CA 1
ATOM 2183 C C . PRO A 1 277 ? -2.442 -16.091 11.499 1.00 96.81 277 PRO A C 1
ATOM 2185 O O . PRO A 1 277 ? -1.813 -15.161 12.002 1.00 96.81 277 PRO A O 1
ATOM 2188 N N . GLU A 1 278 ? -1.831 -17.060 10.811 1.00 97.38 278 GLU A N 1
ATOM 2189 C CA . GLU A 1 278 ? -0.383 -17.037 10.558 1.00 97.38 278 GLU A CA 1
ATOM 2190 C C . GLU A 1 278 ? -0.006 -15.985 9.512 1.00 97.38 278 GLU A C 1
ATOM 2192 O O . GLU A 1 278 ? 0.949 -15.238 9.718 1.00 97.38 278 GLU A O 1
ATOM 2197 N N . ASP A 1 279 ? -0.802 -15.841 8.453 1.00 97.81 279 ASP A N 1
ATOM 2198 C CA . ASP A 1 279 ? -0.600 -14.782 7.464 1.00 97.81 279 ASP A CA 1
ATOM 2199 C C . ASP A 1 279 ? -0.829 -13.397 8.074 1.00 97.81 279 ASP A C 1
ATOM 2201 O O . ASP A 1 279 ? -0.037 -12.483 7.855 1.00 97.81 279 ASP A O 1
ATOM 2205 N N . PHE A 1 280 ? -1.834 -13.255 8.946 1.00 97.38 280 PHE A N 1
ATOM 2206 C CA . PHE A 1 280 ? -2.033 -12.025 9.710 1.00 97.38 280 PHE A CA 1
ATOM 2207 C C . PHE A 1 280 ? -0.777 -11.640 10.506 1.00 97.38 280 PHE A C 1
ATOM 2209 O O . PHE A 1 280 ? -0.363 -10.486 10.463 1.00 97.38 280 PHE A O 1
ATOM 2216 N N . LYS A 1 281 ? -0.112 -12.582 11.192 1.00 97.06 281 LYS A N 1
ATOM 2217 C CA . LYS A 1 281 ? 1.138 -12.279 11.922 1.00 97.06 281 LYS A CA 1
ATOM 2218 C C . LYS A 1 281 ? 2.242 -11.771 10.994 1.00 97.06 281 LYS A C 1
ATOM 2220 O O . LYS A 1 281 ? 2.970 -10.857 11.380 1.00 97.06 281 LYS A O 1
ATOM 2225 N N . ARG A 1 282 ? 2.364 -12.345 9.795 1.00 97.44 282 ARG A N 1
ATOM 2226 C CA . ARG A 1 282 ? 3.353 -11.932 8.787 1.00 97.44 282 ARG A CA 1
ATOM 2227 C C . ARG A 1 282 ? 3.065 -10.519 8.279 1.00 97.44 282 ARG A C 1
ATOM 2229 O O . ARG A 1 282 ? 3.963 -9.684 8.286 1.00 97.44 282 ARG A O 1
ATOM 2236 N N . ILE A 1 283 ? 1.802 -10.217 7.977 1.00 98.31 283 ILE A N 1
ATOM 2237 C CA . ILE A 1 283 ? 1.352 -8.869 7.598 1.00 98.31 283 ILE A CA 1
ATOM 2238 C C . ILE A 1 283 ? 1.641 -7.858 8.717 1.00 98.31 283 ILE A C 1
ATOM 2240 O O . ILE A 1 283 ? 2.174 -6.782 8.462 1.00 98.31 283 ILE A O 1
ATOM 2244 N N . ILE A 1 284 ? 1.367 -8.206 9.979 1.00 96.81 284 ILE A N 1
ATOM 2245 C CA . ILE A 1 284 ? 1.660 -7.326 11.119 1.00 96.81 284 ILE A CA 1
ATOM 2246 C C . ILE A 1 284 ? 3.168 -7.066 11.276 1.00 96.81 284 ILE A C 1
ATOM 2248 O O . ILE A 1 284 ? 3.556 -5.961 11.663 1.00 96.81 284 ILE A O 1
ATOM 2252 N N . ALA A 1 285 ? 4.032 -8.036 10.961 1.00 96.06 285 ALA A N 1
ATOM 2253 C CA . ALA A 1 285 ? 5.480 -7.822 10.967 1.00 96.06 285 ALA A CA 1
ATOM 2254 C C . ALA A 1 285 ? 5.905 -6.769 9.926 1.00 96.06 285 ALA A C 1
ATOM 2256 O O . ALA A 1 285 ? 6.698 -5.882 10.254 1.00 96.06 285 ALA A O 1
ATOM 2257 N N . ILE A 1 286 ? 5.313 -6.813 8.726 1.00 97.31 286 ILE A N 1
ATOM 2258 C CA . ILE A 1 286 ? 5.490 -5.788 7.686 1.00 97.31 286 ILE A CA 1
ATOM 2259 C C . ILE A 1 286 ? 5.017 -4.428 8.205 1.00 97.31 286 ILE A C 1
ATOM 2261 O O . ILE A 1 286 ? 5.782 -3.465 8.181 1.00 97.31 286 ILE A O 1
ATOM 2265 N N . THR A 1 287 ? 3.809 -4.351 8.779 1.00 96.44 287 THR A N 1
ATOM 2266 C CA . THR A 1 287 ? 3.259 -3.103 9.335 1.00 96.44 287 THR A CA 1
ATOM 2267 C C . THR A 1 287 ? 4.197 -2.452 10.352 1.00 96.44 287 THR A C 1
ATOM 2269 O O . THR A 1 287 ? 4.387 -1.234 10.322 1.00 96.44 287 THR A O 1
ATOM 2272 N N . TYR A 1 288 ? 4.806 -3.224 11.259 1.00 94.06 288 TYR A N 1
ATOM 2273 C CA . TYR A 1 288 ? 5.744 -2.667 12.239 1.00 94.06 288 TYR A CA 1
ATOM 2274 C C . TYR A 1 288 ? 6.994 -2.076 11.583 1.00 94.06 288 TYR A C 1
ATOM 2276 O O . TYR A 1 288 ? 7.376 -0.953 11.926 1.00 94.06 288 TYR A O 1
ATOM 2284 N N . GLY A 1 289 ? 7.611 -2.802 10.645 1.00 94.69 289 GLY A N 1
ATOM 2285 C CA . GLY A 1 289 ? 8.792 -2.331 9.921 1.00 94.69 289 GLY A CA 1
ATOM 2286 C C . GLY A 1 289 ? 8.478 -1.084 9.100 1.00 94.69 289 GLY A C 1
ATOM 2287 O O . GLY A 1 289 ? 9.061 -0.021 9.330 1.00 94.69 289 GLY A O 1
ATOM 2288 N N . PHE A 1 290 ? 7.499 -1.202 8.201 1.00 95.50 290 PHE A N 1
ATOM 2289 C CA . PHE A 1 290 ? 7.116 -0.144 7.274 1.00 95.50 290 PHE A CA 1
ATOM 2290 C C . PHE A 1 290 ? 6.685 1.123 8.012 1.00 95.50 290 PHE A C 1
ATOM 2292 O O . PHE A 1 290 ? 7.257 2.187 7.792 1.00 95.50 290 PHE A O 1
ATOM 2299 N N . SER A 1 291 ? 5.743 1.023 8.960 1.00 93.50 291 SER A N 1
ATOM 2300 C CA . SER A 1 291 ? 5.230 2.205 9.668 1.00 93.50 291 SER A CA 1
ATOM 2301 C C . SER A 1 291 ? 6.314 2.926 10.475 1.00 93.50 291 SER A C 1
ATOM 2303 O O . SER A 1 291 ? 6.290 4.152 10.588 1.00 93.50 291 SER A O 1
ATOM 2305 N N . SER A 1 292 ? 7.291 2.196 11.031 1.00 93.38 292 SER A N 1
ATOM 2306 C CA . SER A 1 292 ? 8.421 2.799 11.747 1.00 93.38 292 SER A CA 1
ATOM 2307 C C . SER A 1 292 ? 9.280 3.657 10.820 1.00 93.38 292 SER A C 1
ATOM 2309 O O . SER A 1 292 ? 9.587 4.803 11.157 1.00 93.38 292 SER A O 1
ATOM 2311 N N . GLY A 1 293 ? 9.644 3.129 9.648 1.00 95.56 293 GLY A N 1
ATOM 2312 C CA . GLY A 1 293 ? 10.414 3.878 8.660 1.00 95.56 293 GLY A CA 1
ATOM 2313 C C . GLY A 1 293 ? 9.622 5.020 8.038 1.00 95.56 293 GLY A C 1
ATOM 2314 O O . GLY A 1 293 ? 10.115 6.146 7.976 1.00 95.56 293 GLY A O 1
ATOM 2315 N N . TRP A 1 294 ? 8.370 4.748 7.675 1.00 96.12 294 TRP A N 1
ATOM 2316 C CA . TRP A 1 294 ? 7.434 5.710 7.109 1.00 96.12 294 TRP A CA 1
ATOM 2317 C C . TRP A 1 294 ? 7.300 6.953 7.994 1.00 96.12 294 TRP A C 1
ATOM 2319 O O . TRP A 1 294 ? 7.519 8.059 7.509 1.00 96.12 294 TRP A O 1
ATOM 2329 N N . ARG A 1 295 ? 7.076 6.805 9.312 1.00 94.12 295 ARG A N 1
ATOM 2330 C CA . ARG A 1 295 ? 6.950 7.956 10.236 1.00 94.12 295 ARG A CA 1
ATOM 2331 C C . ARG A 1 295 ? 8.211 8.819 10.285 1.00 94.12 295 ARG A C 1
ATOM 2333 O O . ARG A 1 295 ? 8.110 10.037 10.392 1.00 94.12 295 ARG A O 1
ATOM 2340 N N . LYS A 1 296 ? 9.400 8.213 10.181 1.00 94.56 296 LYS A N 1
ATOM 2341 C CA . LYS A 1 296 ? 10.693 8.930 10.195 1.00 94.56 296 LYS A CA 1
ATOM 2342 C C . LYS A 1 296 ? 10.937 9.766 8.935 1.00 94.56 296 LYS A C 1
ATOM 2344 O O . LYS A 1 296 ? 11.860 10.586 8.928 1.00 94.56 296 LYS A O 1
ATOM 2349 N N . ILE A 1 297 ? 10.140 9.563 7.886 1.00 93.88 297 ILE A N 1
ATOM 2350 C CA . ILE A 1 297 ? 10.099 10.432 6.707 1.00 93.88 297 ILE A CA 1
ATOM 2351 C C . ILE A 1 297 ? 8.860 11.329 6.754 1.00 93.88 297 ILE A C 1
ATOM 2353 O O . ILE A 1 297 ? 9.000 12.541 6.692 1.00 93.88 297 ILE A O 1
ATOM 2357 N N . HIS A 1 298 ? 7.670 10.770 6.954 1.00 92.94 298 HIS A N 1
ATOM 2358 C CA . HIS A 1 298 ? 6.408 11.506 6.938 1.00 92.94 298 HIS A CA 1
ATOM 2359 C C . HIS A 1 298 ? 6.317 12.618 7.991 1.00 92.94 298 HIS A C 1
ATOM 2361 O O . HIS A 1 298 ? 5.996 13.758 7.647 1.00 92.94 298 HIS A O 1
ATOM 2367 N N . ASN A 1 299 ? 6.569 12.310 9.270 1.00 92.06 299 ASN A N 1
ATOM 2368 C CA . ASN A 1 299 ? 6.327 13.256 10.366 1.00 92.06 299 ASN A CA 1
ATOM 2369 C C . ASN A 1 299 ? 7.190 14.530 10.219 1.00 92.06 299 ASN A C 1
ATOM 2371 O O . ASN A 1 299 ? 6.624 15.623 10.275 1.00 92.06 299 ASN A O 1
ATOM 2375 N N . PRO A 1 300 ? 8.517 14.444 9.962 1.00 90.44 300 PRO A N 1
ATOM 2376 C CA . PRO A 1 300 ? 9.342 15.638 9.763 1.00 90.44 300 PRO A CA 1
ATOM 2377 C C . PRO A 1 300 ? 8.926 16.498 8.565 1.00 90.44 300 PRO A C 1
ATOM 2379 O O . PRO A 1 300 ? 8.959 17.720 8.664 1.00 90.44 300 PRO A O 1
ATOM 2382 N N . GLU A 1 301 ? 8.534 15.879 7.449 1.00 86.50 301 GLU A N 1
ATOM 2383 C CA . GLU A 1 301 ? 8.219 16.597 6.204 1.00 86.50 301 GLU A CA 1
ATOM 2384 C C . GLU A 1 301 ? 6.829 17.254 6.242 1.00 86.50 301 GLU A C 1
ATOM 2386 O O . GLU A 1 301 ? 6.606 18.290 5.620 1.00 86.50 301 GLU A O 1
ATOM 2391 N N . THR A 1 302 ? 5.877 16.668 6.975 1.00 85.00 302 THR A N 1
ATOM 2392 C CA . THR A 1 302 ? 4.487 17.158 7.044 1.00 85.00 302 THR A CA 1
ATOM 2393 C C . THR A 1 302 ? 4.172 17.956 8.308 1.00 85.00 302 THR A C 1
ATOM 2395 O O . THR A 1 302 ? 3.147 18.637 8.365 1.00 85.00 302 THR A O 1
ATOM 2398 N N . GLY A 1 303 ? 5.017 17.859 9.339 1.00 82.19 303 GLY A N 1
ATOM 2399 C CA . GLY A 1 303 ? 4.747 18.408 10.668 1.00 82.19 303 GLY A CA 1
ATOM 2400 C C . GLY A 1 303 ? 3.645 17.666 11.436 1.00 82.19 303 GLY A C 1
ATOM 2401 O O . GLY A 1 303 ? 3.167 18.171 12.452 1.00 82.19 303 GLY A O 1
ATOM 2402 N N . HIS A 1 304 ? 3.203 16.498 10.956 1.00 82.44 304 HIS A N 1
ATOM 2403 C CA . HIS A 1 304 ? 2.286 15.626 11.688 1.00 82.44 304 HIS A CA 1
ATOM 2404 C C . HIS A 1 304 ? 3.019 14.800 12.752 1.00 82.44 304 HIS A C 1
ATOM 2406 O O . HIS A 1 304 ? 4.208 14.518 12.630 1.00 82.44 304 HIS A O 1
ATOM 2412 N N . ASP A 1 305 ? 2.276 14.351 13.763 1.00 85.75 305 ASP A N 1
ATOM 2413 C CA . ASP A 1 305 ? 2.784 13.498 14.840 1.00 85.75 305 ASP A CA 1
ATOM 2414 C C . ASP A 1 305 ? 1.994 12.184 14.896 1.00 85.75 305 ASP A C 1
ATOM 2416 O O . ASP A 1 305 ? 1.211 11.925 15.810 1.00 85.75 305 ASP A O 1
ATOM 2420 N N . VAL A 1 306 ? 2.119 11.370 13.841 1.00 85.56 306 VAL A N 1
ATOM 2421 C CA . VAL A 1 306 ? 1.456 10.059 13.799 1.00 85.56 306 VAL A CA 1
ATOM 2422 C C . VAL A 1 306 ? 2.066 9.153 14.868 1.00 85.56 306 VAL A C 1
ATOM 2424 O O . VAL A 1 306 ? 3.285 9.004 14.925 1.00 85.56 306 VAL A O 1
ATOM 2427 N N . ALA A 1 307 ? 1.214 8.517 15.677 1.00 82.88 307 ALA A N 1
ATOM 2428 C CA . ALA A 1 307 ? 1.619 7.706 16.824 1.00 82.88 307 ALA A CA 1
ATOM 2429 C C . ALA A 1 307 ? 2.569 6.553 16.459 1.00 82.88 307 ALA A C 1
ATOM 2431 O O . ALA A 1 307 ? 2.276 5.771 15.548 1.00 82.88 307 ALA A O 1
ATOM 2432 N N . ASP A 1 308 ? 3.647 6.386 17.230 1.00 85.75 308 ASP A N 1
ATOM 2433 C CA . ASP A 1 308 ? 4.664 5.336 17.063 1.00 85.75 308 ASP A CA 1
ATOM 2434 C C . ASP A 1 308 ? 4.674 4.274 18.178 1.00 85.75 308 ASP A C 1
ATOM 2436 O O . ASP A 1 308 ? 5.298 3.224 18.030 1.00 85.75 308 ASP A O 1
ATOM 2440 N N . ASN A 1 309 ? 3.953 4.515 19.276 1.00 86.69 309 ASN A N 1
ATOM 2441 C CA . ASN A 1 309 ? 3.997 3.700 20.491 1.00 86.69 309 ASN A CA 1
ATOM 2442 C C . ASN A 1 309 ? 2.761 2.800 20.698 1.00 86.69 309 ASN A C 1
ATOM 2444 O O . ASN A 1 309 ? 2.629 2.142 21.738 1.00 86.69 309 ASN A O 1
ATOM 2448 N N . LEU A 1 310 ? 1.853 2.753 19.719 1.00 91.12 310 LEU A N 1
ATOM 2449 C CA . LEU A 1 310 ? 0.665 1.899 19.739 1.00 91.12 310 LEU A CA 1
ATOM 2450 C C . LEU A 1 310 ? 0.943 0.542 19.087 1.00 91.12 310 LEU A C 1
ATOM 2452 O O . LEU A 1 310 ? 1.619 0.448 18.066 1.00 91.12 310 LEU A O 1
ATOM 2456 N N . THR A 1 311 ?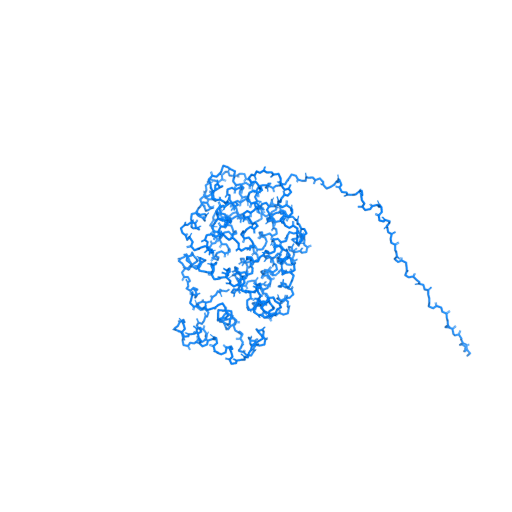 0.356 -0.514 19.648 1.00 91.31 311 THR A N 1
ATOM 2457 C CA . THR A 1 311 ? 0.229 -1.791 18.931 1.00 91.31 311 THR A CA 1
ATOM 2458 C C . THR A 1 311 ? -0.687 -1.616 17.722 1.00 91.31 311 THR A C 1
ATOM 2460 O O . THR A 1 311 ? -1.553 -0.740 17.715 1.00 91.31 311 THR A O 1
ATOM 2463 N N . THR A 1 312 ? -0.559 -2.479 16.717 1.00 90.06 312 THR A N 1
ATOM 2464 C CA . THR A 1 312 ? -1.393 -2.417 15.505 1.00 90.06 312 THR A CA 1
ATOM 2465 C C . THR A 1 312 ? -2.893 -2.474 15.814 1.00 90.06 312 THR A C 1
ATOM 2467 O O . THR A 1 312 ? -3.660 -1.675 15.285 1.00 90.06 312 THR A O 1
ATOM 2470 N N . THR A 1 313 ? -3.324 -3.314 16.760 1.00 90.88 313 THR A N 1
ATOM 2471 C CA . THR A 1 313 ? -4.736 -3.380 17.179 1.00 90.88 313 THR A CA 1
ATOM 2472 C C . THR A 1 313 ? -5.193 -2.139 17.957 1.00 90.88 313 THR A C 1
ATOM 2474 O O . THR A 1 313 ? -6.310 -1.663 17.741 1.00 90.88 313 THR A O 1
ATOM 2477 N N . GLU A 1 314 ? -4.358 -1.576 18.841 1.00 95.06 314 GLU A N 1
ATOM 2478 C CA . GLU A 1 314 ? -4.671 -0.293 19.496 1.00 95.06 314 GLU A CA 1
ATOM 2479 C C . GLU A 1 314 ? -4.794 0.829 18.464 1.00 95.06 314 GLU A C 1
ATOM 2481 O O . GLU A 1 314 ? -5.727 1.625 18.549 1.00 95.06 314 GLU A O 1
ATOM 2486 N N . PHE A 1 315 ? -3.896 0.856 17.475 1.00 94.50 315 PHE A N 1
ATOM 2487 C CA . PHE A 1 315 ? -3.915 1.821 16.384 1.00 94.50 315 PHE A CA 1
ATOM 2488 C C . PHE A 1 315 ? -5.193 1.685 15.549 1.00 94.50 315 PHE A C 1
ATOM 2490 O O . PHE A 1 315 ? -5.913 2.665 15.398 1.00 94.50 315 PHE A O 1
ATOM 2497 N N . ALA A 1 316 ? -5.555 0.480 15.096 1.00 94.06 316 ALA A N 1
ATOM 2498 C CA . ALA A 1 316 ? -6.791 0.240 14.343 1.00 94.06 316 ALA A CA 1
ATOM 2499 C C . ALA A 1 316 ? -8.050 0.653 15.134 1.00 94.06 316 ALA A C 1
ATOM 2501 O O . ALA A 1 316 ? -8.929 1.345 14.615 1.00 94.06 316 ALA A O 1
ATOM 2502 N N . THR A 1 317 ? -8.106 0.310 16.425 1.00 95.88 317 THR A N 1
ATOM 2503 C CA . THR A 1 317 ? -9.215 0.704 17.311 1.00 95.88 317 THR A CA 1
ATOM 2504 C C . THR A 1 317 ? -9.285 2.231 17.468 1.00 95.88 317 THR A C 1
ATOM 2506 O O . THR A 1 317 ? -10.367 2.822 17.417 1.00 95.88 317 THR A O 1
ATOM 2509 N N . ALA A 1 318 ? -8.135 2.888 17.649 1.00 95.88 318 ALA A N 1
ATOM 2510 C CA . ALA A 1 318 ? -8.026 4.339 17.769 1.00 95.88 318 ALA A CA 1
ATOM 2511 C C . ALA A 1 318 ? -8.386 5.067 16.463 1.00 95.88 318 ALA A C 1
ATOM 2513 O O . ALA A 1 318 ? -9.073 6.088 16.517 1.00 95.88 318 ALA A O 1
ATOM 2514 N N . MET A 1 319 ? -8.000 4.522 15.307 1.00 95.00 319 MET A N 1
ATOM 2515 C CA . MET A 1 319 ? -8.368 5.011 13.975 1.00 95.00 319 MET A CA 1
ATOM 2516 C C . MET A 1 319 ? -9.888 5.008 13.786 1.00 95.00 319 MET A C 1
ATOM 2518 O O . MET A 1 319 ? -10.472 6.044 13.466 1.00 95.00 319 MET A O 1
ATOM 2522 N N . LEU A 1 320 ? -10.557 3.881 14.061 1.00 95.44 320 LEU A N 1
ATOM 2523 C CA . LEU A 1 320 ? -12.022 3.783 13.987 1.00 95.44 320 LEU A CA 1
ATOM 2524 C C . LEU A 1 320 ? -12.699 4.767 14.952 1.00 95.44 320 LEU A C 1
ATOM 2526 O O . LEU A 1 320 ? -13.627 5.493 14.583 1.00 95.44 320 LEU A O 1
ATOM 2530 N N . ALA A 1 321 ? -12.191 4.859 16.184 1.00 95.31 321 ALA A N 1
ATOM 2531 C CA . ALA A 1 321 ? -12.674 5.808 17.178 1.00 95.31 321 ALA A CA 1
ATOM 2532 C C . ALA A 1 321 ? -12.528 7.273 16.730 1.00 95.31 321 ALA A C 1
ATOM 2534 O O . ALA A 1 321 ? -13.448 8.067 16.950 1.00 95.31 321 ALA A O 1
ATOM 2535 N N . ALA A 1 322 ? -11.406 7.627 16.097 1.00 93.31 322 ALA A N 1
ATOM 2536 C CA . ALA A 1 322 ? -11.144 8.956 15.548 1.00 93.31 322 ALA A CA 1
ATOM 2537 C C . ALA A 1 322 ? -12.048 9.282 14.345 1.00 93.31 322 ALA A C 1
ATOM 2539 O O . ALA A 1 322 ? -12.423 10.440 14.163 1.00 93.31 322 ALA A O 1
ATOM 2540 N N . ARG A 1 323 ? -12.474 8.261 13.588 1.00 91.38 323 ARG A N 1
ATOM 2541 C CA . ARG A 1 323 ? -13.462 8.349 12.495 1.00 91.38 323 ARG A CA 1
ATOM 2542 C C . ARG A 1 323 ? -14.920 8.342 12.975 1.00 91.38 323 ARG A C 1
ATOM 2544 O O . ARG A 1 323 ? -15.842 8.224 12.175 1.00 91.38 323 ARG A O 1
ATOM 2551 N N . GLY A 1 324 ? -15.157 8.475 14.280 1.00 92.81 324 GLY A N 1
ATOM 2552 C CA . GLY A 1 324 ? -16.506 8.601 14.833 1.00 92.81 324 GLY A CA 1
ATOM 2553 C C . GLY A 1 324 ? -17.270 7.281 14.939 1.00 92.81 324 GLY A C 1
ATOM 2554 O O . GLY A 1 324 ? -18.498 7.298 15.029 1.00 92.81 324 GLY A O 1
ATOM 2555 N N . TRP A 1 325 ? -16.579 6.140 14.935 1.00 95.81 325 TRP A N 1
ATOM 2556 C CA . TRP A 1 325 ? -17.198 4.871 15.304 1.00 95.81 325 TRP A CA 1
ATOM 2557 C C . TRP A 1 325 ? -17.426 4.800 16.815 1.00 95.81 325 TRP A C 1
ATOM 2559 O O . TRP A 1 325 ? -16.588 5.250 17.611 1.00 95.81 325 TRP A O 1
ATOM 2569 N N . THR A 1 326 ? -18.560 4.239 17.227 1.00 96.81 326 THR A N 1
ATOM 2570 C CA . THR A 1 326 ? -18.888 3.990 18.637 1.00 96.81 326 THR A CA 1
ATOM 2571 C C . THR A 1 326 ? -18.218 2.707 19.136 1.00 96.81 326 THR A C 1
ATOM 2573 O O . THR A 1 326 ? -17.807 1.860 18.354 1.00 96.81 326 THR A O 1
ATOM 2576 N N . ASN A 1 327 ? -18.077 2.531 20.455 1.00 97.62 327 ASN A N 1
ATOM 2577 C CA . ASN A 1 327 ? -17.475 1.295 20.976 1.00 97.62 327 ASN A CA 1
ATOM 2578 C C . ASN A 1 327 ? -18.269 0.022 20.623 1.00 97.62 327 ASN A C 1
ATOM 2580 O O . ASN A 1 327 ? -17.616 -0.983 20.357 1.00 97.62 327 ASN A O 1
ATOM 2584 N N . PRO A 1 328 ? -19.620 0.031 20.625 1.00 97.94 328 PRO A N 1
ATOM 2585 C CA . PRO A 1 328 ? -20.405 -1.077 20.086 1.00 97.94 328 PRO A CA 1
ATOM 2586 C C . PRO A 1 328 ? -20.106 -1.364 18.613 1.00 97.94 328 PRO A C 1
ATOM 2588 O O . PRO A 1 328 ?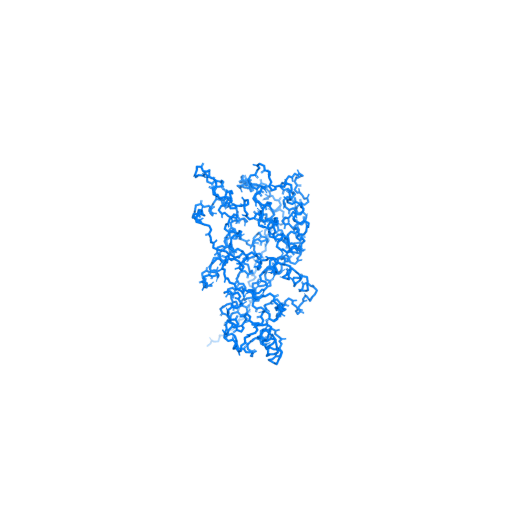 -19.757 -2.496 18.311 1.00 97.94 328 PRO A O 1
ATOM 2591 N N . GLU A 1 329 ? -20.132 -0.344 17.744 1.00 97.25 329 GLU A N 1
ATOM 2592 C CA . GLU A 1 329 ? -19.834 -0.502 16.306 1.00 97.25 329 GLU A CA 1
ATOM 2593 C C . GLU A 1 329 ? -18.434 -1.099 16.079 1.00 97.25 329 GLU A C 1
ATOM 2595 O O . GLU A 1 329 ? -18.264 -2.008 15.276 1.00 97.25 329 GLU A O 1
ATOM 2600 N N . ILE A 1 330 ? -17.419 -0.625 16.815 1.00 97.25 330 ILE A N 1
ATOM 2601 C CA . ILE A 1 330 ? -16.051 -1.163 16.717 1.00 97.25 330 ILE A CA 1
ATOM 2602 C C . ILE A 1 330 ? -15.993 -2.616 17.202 1.00 97.25 330 ILE A C 1
ATOM 2604 O O . ILE A 1 330 ? -15.287 -3.430 16.614 1.00 97.25 330 ILE A O 1
ATOM 2608 N N . GLY A 1 331 ? -16.694 -2.935 18.293 1.00 96.94 331 GLY A N 1
ATOM 2609 C CA . GLY A 1 331 ? -16.704 -4.283 18.858 1.00 96.94 331 GLY A CA 1
ATOM 2610 C C . GLY A 1 331 ? -17.347 -5.295 17.916 1.00 96.94 331 GLY A C 1
ATOM 2611 O O . GLY A 1 331 ? -16.798 -6.374 17.714 1.00 96.94 331 GLY A O 1
ATOM 2612 N N . GLU A 1 332 ? -18.465 -4.911 17.303 1.00 96.38 332 GLU A N 1
ATOM 2613 C CA . GLU A 1 332 ? -19.136 -5.690 16.265 1.00 96.38 332 GLU A CA 1
ATOM 2614 C C . GLU A 1 332 ? -18.222 -5.898 15.052 1.00 96.38 332 GLU A C 1
ATOM 2616 O O . GLU A 1 332 ? -17.929 -7.039 14.706 1.00 96.38 332 GLU A O 1
ATOM 2621 N N . HIS A 1 333 ? -17.674 -4.815 14.490 1.00 95.44 333 HIS A N 1
ATOM 2622 C CA . HIS A 1 333 ? -16.795 -4.866 13.316 1.00 95.44 333 HIS A CA 1
ATOM 2623 C C . HIS A 1 333 ? -15.540 -5.715 13.528 1.00 95.44 333 HIS A C 1
ATOM 2625 O O . HIS A 1 333 ? -15.211 -6.571 12.717 1.00 95.44 333 HIS A O 1
ATOM 2631 N N . MET A 1 334 ? -14.828 -5.513 14.638 1.00 93.62 334 MET A N 1
ATOM 2632 C CA . MET A 1 334 ? -13.570 -6.221 14.907 1.00 93.62 334 MET A CA 1
ATOM 2633 C C . MET A 1 334 ? -13.773 -7.600 15.558 1.00 93.62 334 MET A C 1
ATOM 2635 O O . MET A 1 334 ? -12.786 -8.249 15.910 1.00 93.62 334 MET A O 1
ATOM 2639 N N . ASN A 1 335 ? -15.023 -8.037 15.755 1.00 93.06 335 ASN A N 1
ATOM 2640 C CA . ASN A 1 335 ? -15.385 -9.268 16.461 1.00 93.06 335 ASN A CA 1
ATOM 2641 C C . ASN A 1 335 ? -14.728 -9.379 17.859 1.00 93.06 335 ASN A C 1
ATOM 2643 O O . ASN A 1 335 ? -14.108 -10.383 18.219 1.00 93.06 335 ASN A O 1
ATOM 2647 N N . ILE A 1 336 ? -14.827 -8.307 18.654 1.00 94.62 336 ILE A N 1
ATOM 2648 C CA . ILE A 1 336 ? -14.305 -8.226 20.028 1.00 94.62 336 ILE A CA 1
ATOM 2649 C C . ILE A 1 336 ? -15.324 -7.592 20.977 1.00 94.62 336 ILE A C 1
ATOM 2651 O O . ILE A 1 336 ? -16.196 -6.821 20.590 1.00 94.62 336 ILE A O 1
ATOM 2655 N N . SER A 1 337 ? -15.201 -7.869 22.278 1.00 97.12 337 SER A N 1
ATOM 2656 C CA . SER A 1 337 ? -16.127 -7.291 23.257 1.00 97.12 337 SER A CA 1
ATOM 2657 C C . SER A 1 337 ? -15.989 -5.763 23.356 1.00 97.12 337 SER A C 1
ATOM 2659 O O . SER A 1 337 ? -14.889 -5.212 23.285 1.00 97.12 337 SER A O 1
ATOM 2661 N N . VAL A 1 338 ? -17.090 -5.067 23.656 1.00 97.56 338 VAL A N 1
ATOM 2662 C CA . VAL A 1 338 ? -17.088 -3.614 23.931 1.00 97.56 338 VAL A CA 1
ATOM 2663 C C . VAL A 1 338 ? -16.115 -3.242 25.060 1.00 97.56 338 VAL A C 1
ATOM 2665 O O . VAL A 1 338 ? -15.534 -2.155 25.057 1.00 97.56 338 VAL A O 1
ATOM 2668 N N . ASN A 1 339 ? -15.903 -4.136 26.029 1.00 97.69 339 ASN A N 1
ATOM 2669 C CA . ASN A 1 339 ? -14.930 -3.932 27.104 1.00 97.69 339 ASN A CA 1
ATOM 2670 C C . ASN A 1 339 ? -13.487 -4.001 26.590 1.00 97.69 339 ASN A C 1
ATOM 2672 O O . ASN A 1 339 ? -12.660 -3.189 27.000 1.00 97.69 339 ASN A O 1
ATOM 2676 N N . THR A 1 340 ? -13.205 -4.901 25.650 1.00 97.12 340 THR A N 1
ATOM 2677 C CA . THR A 1 340 ? -11.916 -4.980 24.952 1.00 97.12 340 THR A CA 1
ATOM 2678 C C . THR A 1 340 ? -11.652 -3.699 24.158 1.00 97.12 340 THR A C 1
ATOM 2680 O O . THR A 1 340 ? -10.573 -3.123 24.272 1.00 97.12 340 THR A O 1
ATOM 2683 N N . VAL A 1 341 ? -12.660 -3.173 23.450 1.00 97.56 341 VAL A N 1
ATOM 2684 C CA . VAL A 1 341 ? -12.562 -1.876 22.755 1.00 97.56 341 VAL A CA 1
ATOM 2685 C C . VAL A 1 341 ? -12.232 -0.746 23.734 1.00 97.56 341 VAL A C 1
ATOM 2687 O O . VAL A 1 341 ? -11.291 0.017 23.514 1.00 97.56 341 VAL A O 1
ATOM 2690 N N . LYS A 1 342 ? -12.969 -0.645 24.852 1.00 97.00 342 LYS A N 1
ATOM 2691 C CA . LYS A 1 342 ? -12.700 0.355 25.904 1.00 97.00 342 LYS A CA 1
ATOM 2692 C C . LYS A 1 342 ? -11.272 0.242 26.435 1.00 97.00 342 LYS A C 1
ATOM 2694 O O . LYS A 1 342 ? -10.624 1.266 26.637 1.00 97.00 342 LYS A O 1
ATOM 2699 N N . HIS A 1 343 ? -10.792 -0.982 26.643 1.00 97.62 343 HIS A N 1
ATOM 2700 C CA . HIS A 1 343 ? -9.434 -1.237 27.101 1.00 97.62 343 HIS A CA 1
ATOM 2701 C C . HIS A 1 343 ? -8.395 -0.723 26.095 1.00 97.62 343 HIS A C 1
ATOM 2703 O O . HIS A 1 343 ? -7.542 0.070 26.486 1.00 97.62 343 HIS A O 1
ATOM 2709 N N . HIS A 1 344 ? -8.501 -1.085 24.812 1.00 97.12 344 HIS A N 1
ATOM 2710 C CA . HIS A 1 344 ? -7.576 -0.616 23.771 1.00 97.12 344 HIS A CA 1
ATOM 2711 C C . HIS A 1 344 ? -7.568 0.908 23.631 1.00 97.12 344 HIS A C 1
ATOM 2713 O O . HIS A 1 344 ? -6.500 1.511 23.594 1.00 97.12 344 HIS A O 1
ATOM 2719 N N . ILE A 1 345 ? -8.741 1.549 23.633 1.00 96.62 345 ILE A N 1
ATOM 2720 C CA . ILE A 1 345 ? -8.839 3.014 23.555 1.00 96.62 345 ILE A CA 1
ATOM 2721 C C . ILE A 1 345 ? -8.219 3.670 24.790 1.00 96.62 345 ILE A C 1
ATOM 2723 O O . ILE A 1 345 ? -7.494 4.652 24.662 1.00 96.62 345 ILE A O 1
ATOM 2727 N N . SER A 1 346 ? -8.454 3.119 25.983 1.00 96.75 346 SER A N 1
ATOM 2728 C CA . SER A 1 346 ? -7.848 3.626 27.216 1.00 96.75 346 SER A CA 1
ATOM 2729 C C . SER A 1 346 ? -6.324 3.477 27.214 1.00 96.75 346 SER A C 1
ATOM 2731 O O . SER A 1 346 ? -5.630 4.417 27.602 1.00 96.75 346 SER A O 1
ATOM 2733 N N . GLN A 1 347 ? -5.790 2.343 26.741 1.00 97.44 347 GLN A N 1
ATOM 2734 C CA . GLN A 1 347 ? -4.344 2.167 26.591 1.00 97.44 347 GLN A CA 1
ATOM 2735 C C . GLN A 1 347 ? -3.763 3.140 25.566 1.00 97.44 347 GLN A C 1
ATOM 2737 O O . GLN A 1 347 ? -2.757 3.781 25.860 1.00 97.44 347 GLN A O 1
ATOM 2742 N N . ALA A 1 348 ? -4.416 3.316 24.414 1.00 96.62 348 ALA A N 1
ATOM 2743 C CA . ALA A 1 348 ? -3.981 4.273 23.404 1.00 96.62 348 ALA A CA 1
ATOM 2744 C C . ALA A 1 348 ? -3.950 5.704 23.959 1.00 96.62 348 ALA A C 1
ATOM 2746 O O . ALA A 1 348 ? -2.929 6.375 23.869 1.00 96.62 348 ALA A O 1
ATOM 2747 N N . MET A 1 349 ? -5.019 6.151 24.625 1.00 96.56 349 MET A N 1
ATOM 2748 C CA . MET A 1 349 ? -5.071 7.480 25.244 1.00 96.56 349 MET A CA 1
ATOM 2749 C C . MET A 1 349 ? -3.983 7.679 26.306 1.00 96.56 349 MET A C 1
ATOM 2751 O O . MET A 1 349 ? -3.348 8.730 26.349 1.00 96.56 349 MET A O 1
ATOM 2755 N N . LYS A 1 350 ? -3.718 6.653 27.126 1.00 96.50 350 LYS A N 1
ATOM 2756 C CA . LYS A 1 350 ? -2.654 6.682 28.136 1.00 96.50 350 LYS A CA 1
ATOM 2757 C C . LYS A 1 350 ? -1.268 6.814 27.502 1.00 96.50 350 LYS A C 1
ATOM 2759 O O . LYS A 1 350 ? -0.473 7.620 27.972 1.00 96.50 350 LYS A O 1
ATOM 2764 N N . LYS A 1 351 ? -0.981 6.028 26.460 1.00 96.44 351 LYS A N 1
ATOM 2765 C CA . LYS A 1 351 ? 0.304 6.046 25.740 1.00 96.44 351 LYS A CA 1
ATOM 2766 C C . LYS A 1 351 ? 0.528 7.353 24.980 1.00 96.44 351 LYS A C 1
ATOM 2768 O O . LYS A 1 351 ? 1.661 7.796 24.860 1.00 96.44 351 LYS A O 1
ATOM 2773 N N . LEU A 1 352 ? -0.546 7.972 24.495 1.00 94.69 352 LEU A N 1
ATOM 2774 C CA . LEU A 1 352 ? -0.507 9.260 23.799 1.00 94.69 352 LEU A CA 1
ATOM 2775 C C . LEU A 1 352 ? -0.606 10.466 24.740 1.00 94.69 352 LEU A C 1
ATOM 2777 O O . LEU A 1 352 ? -0.569 11.598 24.274 1.00 94.69 352 LEU A O 1
ATOM 2781 N N . HIS A 1 353 ? -0.746 10.240 26.050 1.00 94.81 353 HIS A N 1
ATOM 2782 C CA . HIS A 1 353 ? -0.904 11.295 27.052 1.00 94.81 353 HIS A CA 1
ATOM 2783 C C . HIS A 1 353 ? -2.072 12.258 26.760 1.00 94.81 353 HIS A C 1
ATOM 2785 O O . HIS A 1 353 ? -1.955 13.468 26.943 1.00 94.81 353 HIS A O 1
ATOM 2791 N N . ILE A 1 354 ? -3.219 11.715 26.332 1.00 95.19 354 ILE A N 1
ATOM 2792 C CA . ILE A 1 354 ? -4.440 12.487 26.053 1.00 95.19 354 ILE A CA 1
ATOM 2793 C C . ILE A 1 354 ? -5.593 12.111 26.988 1.00 95.19 354 ILE A C 1
ATOM 2795 O O . ILE A 1 354 ? -5.769 10.953 27.366 1.00 95.19 354 ILE A O 1
ATOM 2799 N N . GLU A 1 355 ? -6.432 13.094 27.312 1.00 92.38 355 GLU A N 1
ATOM 2800 C CA . GLU A 1 355 ? -7.566 12.926 28.235 1.00 92.38 355 GLU A CA 1
ATOM 2801 C C . GLU A 1 355 ? -8.905 12.703 27.517 1.00 92.38 355 GLU A C 1
ATOM 2803 O O . GLU A 1 355 ? -9.847 12.162 28.096 1.00 92.38 355 GLU A O 1
ATOM 2808 N N . SER A 1 356 ? -9.002 13.080 26.238 1.00 93.12 356 SER A N 1
ATOM 2809 C CA . SER A 1 356 ? -10.236 12.984 25.456 1.00 93.12 356 SER A CA 1
ATOM 2810 C C . SER A 1 356 ? -10.086 12.068 24.249 1.00 93.12 356 SER A C 1
ATOM 2812 O O . SER A 1 356 ? -9.167 12.206 23.446 1.00 93.12 356 SER A O 1
ATOM 2814 N N . ARG A 1 357 ? -11.082 11.198 24.030 1.00 92.25 357 ARG A N 1
ATOM 2815 C CA . ARG A 1 357 ? -11.204 10.386 22.802 1.00 92.25 357 ARG A CA 1
ATOM 2816 C C . ARG A 1 357 ? -11.134 11.251 21.539 1.00 92.25 357 ARG A C 1
ATOM 2818 O O . ARG A 1 357 ? -10.603 10.817 20.524 1.00 92.25 357 ARG A O 1
ATOM 2825 N N . LYS A 1 358 ? -11.666 12.479 21.590 1.00 92.44 358 LYS A N 1
ATOM 2826 C CA . LYS A 1 358 ? -11.676 13.400 20.441 1.00 92.44 358 LYS A CA 1
ATOM 2827 C C . LYS A 1 358 ? -10.272 13.837 20.022 1.00 92.44 358 LYS A C 1
ATOM 2829 O O . LYS A 1 358 ? -10.110 14.265 18.882 1.00 92.44 358 LYS A O 1
ATOM 2834 N N . ASP A 1 359 ? -9.288 13.731 20.913 1.00 93.75 359 ASP A N 1
ATOM 2835 C CA . ASP A 1 359 ? -7.900 14.090 20.634 1.00 93.75 359 ASP A CA 1
ATOM 2836 C C . ASP A 1 359 ? -7.126 12.987 19.908 1.00 93.75 359 ASP A C 1
ATOM 2838 O O . ASP A 1 359 ? -6.091 13.291 19.323 1.00 93.75 359 ASP A O 1
ATOM 2842 N N . LEU A 1 360 ? -7.652 11.754 19.826 1.00 94.06 360 LEU A N 1
ATOM 2843 C CA . LEU A 1 360 ? -7.034 10.672 19.043 1.00 94.06 360 LEU A CA 1
ATOM 2844 C C . LEU A 1 360 ? -6.760 11.106 17.598 1.00 94.06 360 LEU A C 1
ATOM 2846 O O . LEU A 1 360 ? -5.702 10.809 17.060 1.00 94.06 360 LEU A O 1
ATOM 2850 N N . LYS A 1 361 ? -7.659 11.900 16.998 1.00 92.62 361 LYS A N 1
ATOM 2851 C CA . LYS A 1 361 ? -7.520 12.413 15.624 1.00 92.62 361 LYS A CA 1
ATOM 2852 C C . LYS A 1 361 ? -6.227 13.200 15.360 1.00 92.62 361 LYS A C 1
ATOM 2854 O O . LYS A 1 361 ? -5.892 13.402 14.203 1.00 92.62 361 LYS A O 1
ATOM 2859 N N . LYS A 1 362 ? -5.551 13.702 16.402 1.00 91.00 362 LYS A N 1
ATOM 2860 C CA . LYS A 1 362 ? -4.279 14.435 16.280 1.00 91.00 362 LYS A CA 1
ATOM 2861 C C . LYS A 1 362 ? -3.101 13.506 15.969 1.00 91.00 362 LYS A C 1
ATOM 2863 O O . LYS A 1 362 ? -2.143 13.959 15.362 1.00 91.00 362 LYS A O 1
ATOM 2868 N N . TYR A 1 363 ? -3.210 12.236 16.363 1.00 92.00 363 TYR A N 1
ATOM 2869 C CA . TYR A 1 363 ? -2.140 11.236 16.293 1.00 92.00 363 TYR A CA 1
ATOM 2870 C C . TYR A 1 363 ? -2.424 10.110 15.286 1.00 92.00 363 TYR A C 1
ATOM 2872 O O . TYR A 1 363 ? -1.616 9.197 15.116 1.00 92.00 363 TYR A O 1
ATOM 2880 N N . MET A 1 364 ? -3.608 10.135 14.672 1.00 92.38 364 MET A N 1
ATOM 2881 C CA . MET A 1 364 ? -4.109 9.134 13.730 1.00 92.38 364 MET A CA 1
ATOM 2882 C C . MET A 1 364 ? -3.909 9.600 12.280 1.00 92.38 364 MET A C 1
ATOM 2884 O O . MET A 1 364 ? -3.805 10.800 12.019 1.00 92.38 364 MET A O 1
ATOM 2888 N N . LEU A 1 365 ? -3.886 8.656 11.333 1.00 86.19 365 LEU A N 1
ATOM 2889 C CA . LEU A 1 365 ? -3.852 8.970 9.900 1.00 86.19 365 LEU A CA 1
ATOM 2890 C C . LEU A 1 365 ? -5.151 9.683 9.479 1.00 86.19 365 LEU A C 1
ATOM 2892 O O . LEU A 1 365 ? -6.217 9.446 10.059 1.00 86.19 365 LEU A O 1
ATOM 2896 N N . LYS A 1 366 ? -5.042 10.587 8.499 1.00 71.81 366 LYS A N 1
ATOM 2897 C CA . LYS A 1 366 ? -6.139 11.472 8.079 1.00 71.81 366 LYS A CA 1
ATOM 2898 C C . LYS A 1 366 ? -7.255 10.781 7.303 1.00 71.81 366 LYS A C 1
ATOM 2900 O O . LYS A 1 366 ? -7.007 9.719 6.686 1.00 71.81 366 LYS A O 1
#

Organism: NCBI:txid1871021

Secondary structure (DSSP, 8-state):
-------------------TTSSSS-SS-S-----SSSSSSTTTT----TT-HHHHHHHSPSSHHHHHHHHHHHHHTT-HHHHHHHHGGGTT-S-HHHHHHHHHHHHHHHHHHT-HHHHHHHHHHHHHHHHS-S---HHHHHHHHHHHHHHHHHTTPPPPTTPPPHHHHTTTS-HHHHHHHHHHHHHHHHHTT-HHHHHHHHHHHHHTTGGGSHHHHHHHHHHHHHHHHHTT-HHHHHHHHHHHHHHHGGGT--HHHHHHTTTTTTHIIIIIHHH-HHHHHHHHHHHHHHHHHHHHHHHHHH-----SSS-HHHHHHHHHHHTT--HHHHHHHTT--HHHHHHHHHHHHHHTT-S-GGGGGGTS--

InterPro domains:
  IPR000792 Transcription regulator LuxR, C-terminal [PF00196] (309-360)
  IPR000792 Transcription regulator LuxR, C-terminal [PR00038] (310-324)
  IPR000792 Transcription regulator LuxR, C-terminal [PR00038] (324-340)
  IPR000792 Transcription regulator LuxR, C-terminal [PR00038] (340-352)
  IPR000792 Transcription regulator LuxR, C-terminal [PS50043] (303-366)
  IPR000792 Transcription regulator LuxR, C-terminal [SM00421] (307-364)
  IPR000792 Transcription regulator LuxR, C-terminal [cd06170] (310-360)
  IPR016032 Signal transduction response regulator, C-terminal effector [SSF46894] (304-365)
  IPR036388 Winged helix-like DNA-binding domain superfamily [G3DSA:1.10.10.10] (301-366)